Protein AF-A0A2P5FSP6-F1 (afdb_monomer)

Secondary structure (DSSP, 8-state):
---------TTTT----HHHHHHHHHHHHHHHHHHHHHHHHHHHHHHHHHHHHHHHHHHHS-TTSTTS--S-HHHHHTTT--HHHHHHHHHHHHHTTS-HHHHHHHHHHHHHHHHHHHHHHHHHHHHHHHHHHHHHHHHHHHHHHHHHHHHHHHHHTT----HHHHHHHHHHHHHHHHHHHHHHHHHHHHHHHHHHHHHHHHHHHHHHHHHHHHHHHHHHHHHHHHHHHHHHHHHHHHHHHHHHHHHHHHHT--

Radius of gyration: 37.67 Å; Cα contacts (8 Å, |Δi|>4): 128; chains: 1; bounding box: 88×42×111 Å

Organism: Trema orientale (NCBI:txid63057)

Structure (mmCIF, N/CA/C/O backbone):
data_AF-A0A2P5FSP6-F1
#
_entry.id   AF-A0A2P5FSP6-F1
#
loop_
_atom_site.group_PDB
_atom_site.id
_atom_site.type_symbol
_atom_site.label_atom_id
_atom_site.label_alt_id
_atom_site.label_comp_id
_atom_site.label_asym_id
_atom_site.label_entity_id
_atom_site.label_seq_id
_atom_site.pdbx_PDB_ins_code
_atom_site.Cartn_x
_atom_site.Cartn_y
_atom_site.Cartn_z
_atom_site.occupancy
_atom_site.B_iso_or_equiv
_atom_site.auth_seq_id
_atom_site.auth_comp_id
_atom_site.auth_asym_id
_atom_site.auth_atom_id
_atom_site.pdbx_PDB_model_num
ATOM 1 N N . MET A 1 1 ? 17.786 19.849 1.349 1.00 37.50 1 MET A N 1
ATOM 2 C CA . MET A 1 1 ? 16.808 18.760 1.556 1.00 37.50 1 MET A CA 1
ATOM 3 C C . MET A 1 1 ? 15.960 19.125 2.757 1.00 37.50 1 MET A C 1
ATOM 5 O O . MET A 1 1 ? 16.508 19.249 3.844 1.00 37.50 1 MET A O 1
ATOM 9 N N . TYR A 1 2 ? 14.668 19.386 2.561 1.00 39.25 2 TYR A N 1
ATOM 10 C CA . TYR A 1 2 ? 13.750 19.593 3.679 1.00 39.25 2 TYR A CA 1
ATOM 11 C C . TYR A 1 2 ? 13.313 18.223 4.192 1.00 39.25 2 TYR A C 1
ATOM 13 O O . TYR A 1 2 ? 12.562 17.510 3.536 1.00 39.25 2 TYR A O 1
ATOM 21 N N . GLU A 1 3 ? 13.850 17.847 5.345 1.00 38.97 3 GLU A N 1
ATOM 22 C CA . GLU A 1 3 ? 13.429 16.681 6.112 1.00 38.97 3 GLU A CA 1
ATOM 23 C C . GLU A 1 3 ? 11.996 16.944 6.606 1.00 38.97 3 GLU A C 1
ATOM 25 O O . GLU A 1 3 ? 11.758 17.848 7.412 1.00 38.97 3 GLU A O 1
ATOM 30 N N . VAL A 1 4 ? 11.013 16.207 6.087 1.00 34.78 4 VAL A N 1
ATOM 31 C CA . VAL A 1 4 ? 9.626 16.289 6.569 1.00 34.78 4 VAL A CA 1
ATOM 32 C C . VAL A 1 4 ? 9.583 15.576 7.922 1.00 34.78 4 VAL A C 1
ATOM 34 O O . VAL A 1 4 ? 9.415 14.364 7.999 1.00 34.78 4 VAL A O 1
ATOM 37 N N . LYS A 1 5 ? 9.800 16.333 9.004 1.00 49.34 5 LYS A N 1
ATOM 38 C CA . LYS A 1 5 ? 9.966 15.795 10.368 1.00 49.34 5 LYS A CA 1
ATOM 39 C C . LYS A 1 5 ? 8.678 15.355 11.063 1.00 49.34 5 LYS A C 1
ATOM 41 O O . LYS A 1 5 ? 8.753 14.807 12.155 1.00 49.34 5 LYS A O 1
ATOM 46 N N . SER A 1 6 ? 7.502 15.577 10.485 1.00 44.41 6 SER A N 1
ATOM 47 C CA . SER A 1 6 ? 6.266 14.928 10.946 1.00 44.41 6 SER A CA 1
ATOM 48 C C . SER A 1 6 ? 5.100 15.210 10.006 1.00 44.41 6 SER A C 1
ATOM 50 O O . SER A 1 6 ? 4.802 16.358 9.680 1.00 44.41 6 SER A O 1
ATOM 52 N N . PHE A 1 7 ? 4.378 14.154 9.633 1.00 36.38 7 PHE A N 1
ATOM 53 C CA . PHE A 1 7 ? 2.980 14.269 9.231 1.00 36.38 7 PHE A CA 1
ATOM 54 C C . PHE A 1 7 ? 2.140 14.398 10.507 1.00 36.38 7 PHE A C 1
ATOM 56 O O . PHE A 1 7 ? 1.654 13.410 11.056 1.00 36.38 7 PHE A O 1
ATOM 63 N N . ASN A 1 8 ? 1.974 15.624 11.006 1.00 37.25 8 ASN A N 1
ATOM 64 C CA . ASN A 1 8 ? 1.004 15.905 12.063 1.00 37.25 8 ASN A CA 1
ATOM 65 C C . ASN A 1 8 ? -0.410 15.888 11.468 1.00 37.25 8 ASN A C 1
ATOM 67 O O . ASN A 1 8 ? -1.008 16.924 11.186 1.00 37.25 8 ASN A O 1
ATOM 71 N N . CYS A 1 9 ? -0.945 14.686 11.257 1.00 38.53 9 CYS A N 1
ATOM 72 C CA . CYS A 1 9 ? -2.369 14.494 11.033 1.00 38.53 9 CYS A CA 1
ATOM 73 C C . CYS A 1 9 ? -3.074 14.453 12.403 1.00 38.53 9 CYS A C 1
ATOM 75 O O . CYS A 1 9 ? -2.684 13.639 13.246 1.00 38.53 9 CYS A O 1
ATOM 77 N N . PRO A 1 10 ? -4.152 15.228 12.640 1.00 45.09 10 PRO A N 1
ATOM 78 C CA . PRO A 1 10 ? -4.951 15.185 13.877 1.00 45.09 10 PRO A CA 1
ATOM 79 C C . PRO A 1 10 ? -5.706 13.847 14.086 1.00 45.09 10 PRO A C 1
ATOM 81 O O . PRO A 1 10 ? -6.659 13.759 14.862 1.00 45.09 10 PRO A O 1
ATOM 84 N N . ALA A 1 11 ? -5.320 12.798 13.354 1.00 47.16 11 ALA A N 1
ATOM 85 C CA . ALA A 1 11 ? -5.803 11.429 13.455 1.00 47.16 11 ALA A CA 1
ATOM 86 C C . ALA A 1 11 ? -4.826 10.475 14.167 1.00 47.16 11 ALA A C 1
ATOM 88 O O . ALA A 1 11 ? -5.137 9.291 14.275 1.00 47.16 11 ALA A O 1
ATOM 89 N N . TYR A 1 12 ? -3.679 10.957 14.660 1.00 40.75 12 TYR A N 1
ATOM 90 C CA . TYR A 1 12 ? -2.762 10.147 15.469 1.00 40.75 12 TYR A CA 1
ATOM 91 C C . TYR A 1 12 ? -3.519 9.542 16.668 1.00 40.75 12 TYR A C 1
ATOM 93 O O . TYR A 1 12 ? -4.080 10.276 17.480 1.00 40.75 12 TYR A O 1
ATOM 101 N N . GLY A 1 13 ? -3.591 8.208 16.740 1.00 51.28 13 GLY A N 1
ATOM 102 C CA . GLY A 1 13 ? -4.339 7.481 17.772 1.00 51.28 13 GLY A CA 1
ATOM 103 C C . GLY A 1 13 ? -5.835 7.265 17.499 1.00 51.28 13 GLY A C 1
ATOM 104 O O . GLY A 1 13 ? -6.574 6.970 18.438 1.00 51.28 13 GLY A O 1
ATOM 105 N N . LYS A 1 14 ? -6.319 7.425 16.258 1.00 65.06 14 LYS A N 1
ATOM 106 C CA . LYS A 1 14 ? -7.706 7.081 15.895 1.00 65.06 14 LYS A CA 1
ATOM 107 C C . LYS A 1 14 ? -7.816 5.634 15.418 1.00 65.06 14 LYS A C 1
ATOM 109 O O . LYS A 1 14 ? -7.061 5.205 14.554 1.00 65.06 14 LYS A O 1
ATOM 114 N N . PHE A 1 15 ? -8.831 4.947 15.936 1.00 71.06 15 PHE A N 1
ATOM 115 C CA . PHE A 1 15 ? -9.283 3.626 15.502 1.00 71.06 15 PHE A CA 1
ATOM 116 C C . PHE A 1 15 ? -9.311 3.466 13.970 1.00 71.06 15 PHE A C 1
ATOM 118 O O . PHE A 1 15 ? -9.776 4.361 13.251 1.00 71.06 15 PHE A O 1
ATOM 125 N N . SER A 1 16 ? -8.883 2.305 13.470 1.00 80.31 16 SER A N 1
ATOM 126 C CA . SER A 1 16 ? -9.057 1.906 12.073 1.00 80.31 16 SER A CA 1
ATOM 127 C C . SER A 1 16 ? -10.539 1.740 11.723 1.00 80.31 16 SER A C 1
ATOM 129 O O . SER A 1 16 ? -11.177 0.724 11.990 1.00 80.31 16 SER A O 1
ATOM 131 N N . ASN A 1 17 ? -11.109 2.770 11.105 1.00 82.75 17 ASN A N 1
ATOM 132 C CA . ASN A 1 17 ? -12.487 2.778 10.634 1.00 82.75 17 ASN A CA 1
ATOM 133 C C . ASN A 1 17 ? -12.583 2.332 9.162 1.00 82.75 17 ASN A C 1
ATOM 135 O O . ASN A 1 17 ? -11.580 2.068 8.496 1.00 82.75 17 ASN A O 1
ATOM 139 N N . ASP A 1 18 ? -13.805 2.270 8.635 1.00 85.56 18 ASP A N 1
ATOM 140 C CA . ASP A 1 18 ? -14.036 1.825 7.256 1.00 85.56 18 ASP A CA 1
ATOM 141 C C . ASP A 1 18 ? -13.368 2.731 6.216 1.00 85.56 18 ASP A C 1
ATOM 143 O O . ASP A 1 18 ? -12.920 2.237 5.184 1.00 85.56 18 ASP A O 1
ATOM 147 N N . SER A 1 19 ? -13.216 4.031 6.500 1.00 87.56 19 SER A N 1
ATOM 148 C CA . SER A 1 19 ? -12.486 4.936 5.606 1.00 87.56 19 SER A CA 1
ATOM 149 C C . SER A 1 19 ? -10.986 4.638 5.557 1.00 87.56 19 SER A C 1
ATOM 151 O O . SER A 1 19 ? -10.414 4.640 4.470 1.00 87.56 19 SER A O 1
ATOM 153 N N . HIS A 1 20 ? -10.350 4.319 6.692 1.00 88.06 20 HIS A N 1
ATOM 154 C CA . HIS A 1 20 ? -8.939 3.920 6.723 1.00 88.06 20 HIS A CA 1
ATOM 155 C C . HIS A 1 20 ? -8.729 2.619 5.945 1.00 88.06 20 HIS A C 1
ATOM 157 O O . HIS A 1 20 ? -7.831 2.537 5.108 1.00 88.06 20 HIS A O 1
ATOM 163 N N . ARG A 1 21 ? -9.608 1.633 6.153 1.00 90.50 21 ARG A N 1
ATOM 164 C CA . ARG A 1 21 ? -9.551 0.352 5.443 1.00 90.50 21 ARG A CA 1
ATOM 165 C C . ARG A 1 21 ? -9.785 0.508 3.940 1.00 90.50 21 ARG A C 1
ATOM 167 O O . ARG A 1 21 ? -9.081 -0.116 3.149 1.00 90.50 21 ARG A O 1
ATO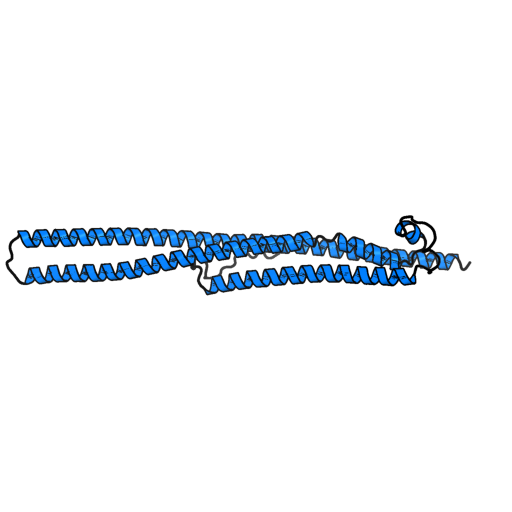M 174 N N . LEU A 1 22 ? -10.730 1.359 3.533 1.00 92.94 22 LEU A N 1
ATOM 175 C CA . LEU A 1 22 ? -10.957 1.683 2.124 1.00 92.94 22 LEU A CA 1
ATOM 176 C C . LEU A 1 22 ? -9.725 2.345 1.495 1.00 92.94 22 LEU A C 1
ATOM 178 O O . LEU A 1 22 ? -9.308 1.930 0.418 1.00 92.94 22 LEU A O 1
ATOM 182 N N . ALA A 1 23 ? -9.106 3.308 2.181 1.00 92.75 23 ALA A N 1
ATOM 183 C CA . ALA A 1 23 ? -7.886 3.953 1.703 1.00 92.75 23 ALA A CA 1
ATOM 184 C C . ALA A 1 23 ? -6.727 2.950 1.552 1.00 92.75 23 ALA A C 1
ATOM 186 O O . ALA A 1 23 ? -6.002 2.982 0.562 1.00 92.75 23 ALA A O 1
ATOM 187 N N . THR A 1 24 ? -6.570 2.013 2.494 1.00 94.44 24 THR A N 1
ATOM 188 C CA . THR A 1 24 ? -5.550 0.955 2.396 1.00 94.44 24 THR A CA 1
ATOM 189 C C . THR A 1 24 ? -5.841 -0.027 1.250 1.00 94.44 24 THR A C 1
ATOM 191 O O . THR A 1 24 ? -4.914 -0.452 0.563 1.00 94.44 24 THR A O 1
ATOM 194 N N . LEU A 1 25 ? -7.111 -0.348 0.978 1.00 95.62 25 LEU A N 1
ATOM 195 C CA . LEU A 1 25 ? -7.503 -1.161 -0.184 1.00 95.62 25 LEU A CA 1
ATOM 196 C C . LEU A 1 25 ? -7.211 -0.451 -1.510 1.00 95.62 25 LEU A C 1
ATOM 198 O O . LEU A 1 25 ? -6.695 -1.071 -2.437 1.00 95.62 25 LEU A O 1
ATOM 202 N N . GLN A 1 26 ? -7.522 0.844 -1.597 1.00 97.25 26 GLN A N 1
ATOM 203 C CA . GLN A 1 26 ? -7.199 1.663 -2.766 1.00 97.25 26 GLN A CA 1
ATOM 204 C C . GLN A 1 26 ? -5.688 1.723 -2.989 1.00 97.25 26 GLN A C 1
ATOM 206 O O . GLN A 1 26 ? -5.234 1.549 -4.114 1.00 97.25 26 GLN A O 1
ATOM 211 N N . LEU A 1 27 ? -4.902 1.873 -1.919 1.00 95.81 27 LEU A N 1
ATOM 212 C CA . LEU A 1 27 ? -3.446 1.830 -2.005 1.00 95.81 27 LEU A CA 1
ATOM 213 C C . LEU A 1 27 ? -2.933 0.482 -2.545 1.00 95.81 27 LEU A C 1
ATOM 215 O O . LEU A 1 27 ? -2.070 0.487 -3.415 1.00 95.81 27 LEU A O 1
ATOM 219 N N . ASP A 1 28 ? -3.460 -0.667 -2.096 1.00 96.62 28 ASP A N 1
ATOM 220 C CA . ASP A 1 28 ? -3.078 -1.981 -2.657 1.00 96.62 28 ASP A CA 1
ATOM 221 C C . ASP A 1 28 ? -3.363 -2.069 -4.166 1.00 96.62 28 ASP A C 1
ATOM 223 O O . ASP A 1 28 ? -2.539 -2.595 -4.922 1.00 96.62 28 ASP A O 1
ATOM 227 N N . ALA A 1 29 ? -4.513 -1.544 -4.600 1.00 97.69 29 ALA A N 1
ATOM 228 C CA . ALA A 1 29 ? -4.904 -1.524 -6.004 1.00 97.69 29 ALA A CA 1
ATOM 229 C C . ALA A 1 29 ? -3.980 -0.625 -6.838 1.00 97.69 29 ALA A C 1
ATOM 231 O O . ALA A 1 29 ? -3.474 -1.066 -7.871 1.00 97.69 29 ALA A O 1
ATOM 232 N N . GLU A 1 30 ? -3.692 0.590 -6.366 1.00 98.00 30 GLU A N 1
ATOM 233 C CA . GLU A 1 30 ? -2.800 1.521 -7.062 1.00 98.00 30 GLU A CA 1
ATOM 234 C C . GLU A 1 30 ? -1.349 1.033 -7.086 1.00 98.00 30 GLU A C 1
ATOM 236 O O . GLU A 1 30 ? -0.678 1.165 -8.106 1.00 98.00 30 GLU A O 1
ATOM 241 N N . LEU A 1 31 ? -0.861 0.378 -6.028 1.00 97.31 31 LEU A N 1
ATOM 242 C CA . LEU A 1 31 ? 0.464 -0.254 -6.042 1.00 97.31 31 LEU A CA 1
ATOM 243 C C . LEU A 1 31 ? 0.549 -1.382 -7.074 1.00 97.31 31 LEU A C 1
ATOM 245 O O . LEU A 1 31 ? 1.564 -1.528 -7.758 1.00 97.31 31 LEU A O 1
ATOM 249 N N . GLN A 1 32 ? -0.513 -2.177 -7.219 1.00 97.69 32 GLN A N 1
ATOM 250 C CA . GLN A 1 32 ? -0.566 -3.206 -8.253 1.00 97.69 32 GLN A CA 1
ATOM 251 C C . GLN A 1 32 ? -0.623 -2.605 -9.660 1.00 97.69 32 GLN A C 1
ATOM 253 O O . GLN A 1 32 ? 0.034 -3.121 -10.572 1.00 97.69 32 GLN A O 1
ATOM 258 N N . ASN A 1 33 ? -1.407 -1.544 -9.839 1.00 98.25 33 ASN A N 1
ATOM 259 C CA . ASN A 1 33 ? -1.487 -0.807 -11.091 1.00 98.25 33 ASN A CA 1
ATOM 260 C C . ASN A 1 33 ? -0.105 -0.255 -11.462 1.00 98.25 33 ASN A C 1
ATOM 262 O O . ASN A 1 33 ? 0.426 -0.582 -12.521 1.00 98.25 33 ASN A O 1
ATOM 266 N N . TRP A 1 34 ? 0.545 0.446 -10.532 1.00 97.88 34 TRP A N 1
ATOM 267 C CA . TRP A 1 34 ? 1.881 1.002 -10.712 1.00 97.88 34 TRP A CA 1
ATOM 268 C C . TRP A 1 34 ? 2.923 -0.058 -11.077 1.00 97.88 34 TRP A C 1
ATOM 270 O O . TRP A 1 34 ? 3.643 0.108 -12.063 1.00 97.88 34 TRP A O 1
ATOM 280 N N . HIS A 1 35 ? 2.950 -1.182 -10.355 1.00 97.81 35 HIS A N 1
ATOM 281 C CA . HIS A 1 35 ? 3.815 -2.319 -10.675 1.00 97.81 35 HIS A CA 1
ATOM 282 C C . HIS A 1 35 ? 3.593 -2.826 -12.108 1.00 97.81 35 HIS A C 1
ATOM 284 O O . HIS A 1 35 ? 4.548 -3.086 -12.842 1.00 97.81 35 HIS A O 1
ATOM 290 N N . THR A 1 36 ? 2.331 -2.973 -12.517 1.00 97.75 36 THR A N 1
ATOM 291 C CA . THR A 1 36 ? 1.972 -3.477 -13.850 1.00 97.75 36 THR A CA 1
ATOM 292 C C . THR A 1 36 ? 2.362 -2.482 -14.940 1.00 97.75 36 THR A C 1
ATOM 294 O O . THR A 1 36 ? 2.965 -2.878 -15.939 1.00 97.75 36 THR A O 1
ATOM 297 N N . CYS A 1 37 ? 2.092 -1.191 -14.736 1.00 98.19 37 CYS A N 1
ATOM 298 C CA . CYS A 1 37 ? 2.498 -0.124 -15.645 1.00 98.19 37 CYS A CA 1
ATOM 299 C C . CYS A 1 37 ? 4.020 -0.065 -15.803 1.00 98.19 37 CYS A C 1
ATOM 301 O O . CYS A 1 37 ? 4.503 -0.009 -16.929 1.00 98.19 37 CYS A O 1
ATOM 303 N N . PHE A 1 38 ? 4.778 -0.137 -14.705 1.00 98.00 38 PHE A N 1
ATOM 304 C CA . PHE A 1 38 ? 6.241 -0.119 -14.751 1.00 98.00 38 PHE A CA 1
ATOM 305 C C . PHE A 1 38 ? 6.805 -1.331 -15.508 1.00 98.00 38 PHE A C 1
ATOM 307 O O . PHE A 1 38 ? 7.612 -1.171 -16.422 1.00 98.00 38 PHE A O 1
ATOM 314 N N . ALA A 1 39 ? 6.333 -2.542 -15.194 1.00 96.94 39 ALA A N 1
ATOM 315 C CA . ALA A 1 39 ? 6.760 -3.754 -15.894 1.00 96.94 39 ALA A CA 1
ATOM 316 C C . ALA A 1 39 ? 6.420 -3.703 -17.397 1.00 96.94 39 ALA A C 1
ATOM 318 O O . ALA A 1 39 ? 7.228 -4.091 -18.244 1.00 96.94 39 ALA A O 1
ATOM 319 N N . THR A 1 40 ? 5.243 -3.172 -17.740 1.00 97.81 40 THR A N 1
ATOM 320 C CA . THR A 1 40 ? 4.817 -2.983 -19.135 1.00 97.81 40 THR A CA 1
ATOM 321 C C . THR A 1 40 ? 5.686 -1.947 -19.843 1.00 97.81 40 THR A C 1
ATOM 323 O O . THR A 1 40 ? 6.110 -2.171 -20.971 1.00 97.81 40 THR A O 1
ATOM 326 N N . TYR A 1 41 ? 6.013 -0.837 -19.182 1.00 96.88 41 TYR A N 1
ATOM 327 C CA . TYR A 1 41 ? 6.881 0.212 -19.718 1.00 96.88 41 TYR A CA 1
ATOM 328 C C . TYR A 1 41 ? 8.280 -0.312 -20.068 1.00 96.88 41 TYR A C 1
ATOM 330 O O . TYR A 1 41 ? 8.787 -0.038 -21.158 1.00 96.88 41 TYR A O 1
ATOM 338 N N . VAL A 1 42 ? 8.898 -1.092 -19.176 1.00 96.06 42 VAL A N 1
ATOM 339 C CA . VAL A 1 42 ? 10.235 -1.654 -19.420 1.00 96.06 42 VA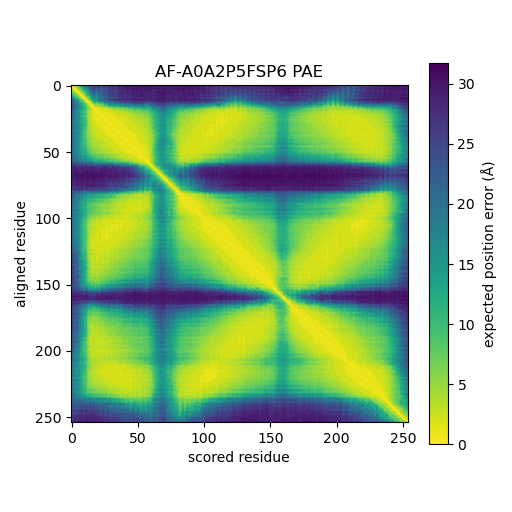L A CA 1
ATOM 340 C C . VAL A 1 42 ? 10.197 -2.720 -20.514 1.00 96.06 42 VAL A C 1
ATOM 342 O O . VAL A 1 42 ? 11.013 -2.687 -21.434 1.00 96.06 42 VAL A O 1
ATOM 345 N N . SER A 1 43 ? 9.240 -3.649 -20.453 1.00 96.12 43 SER A N 1
ATOM 346 C CA . SER A 1 43 ? 9.110 -4.699 -21.473 1.00 96.12 43 SER A CA 1
ATOM 347 C C . SER A 1 43 ? 8.792 -4.132 -22.858 1.00 96.12 43 SER A C 1
ATOM 349 O O . SER A 1 43 ? 9.354 -4.602 -23.841 1.00 96.12 43 SER A O 1
ATOM 351 N N . SER A 1 44 ? 7.978 -3.076 -22.941 1.00 97.19 44 SER A N 1
ATOM 352 C CA . SER A 1 44 ? 7.668 -2.404 -24.209 1.00 97.19 44 SER A CA 1
ATOM 353 C C . SER A 1 44 ? 8.900 -1.740 -24.825 1.00 97.19 44 SER A C 1
ATOM 355 O O . SER A 1 44 ? 9.091 -1.825 -26.034 1.00 97.19 44 SER A O 1
ATOM 357 N N . GLN A 1 45 ? 9.767 -1.122 -24.014 1.00 94.38 45 GLN A N 1
ATOM 358 C CA . GLN A 1 45 ? 11.039 -0.579 -24.504 1.00 94.38 45 GLN A CA 1
ATOM 359 C C . GLN A 1 45 ? 11.957 -1.676 -25.040 1.00 94.38 45 GLN A C 1
ATOM 361 O O . GLN A 1 45 ? 12.475 -1.542 -26.146 1.00 94.38 45 GLN A O 1
ATOM 366 N N . LYS A 1 46 ? 12.128 -2.769 -24.285 1.00 94.75 46 LYS A N 1
ATOM 367 C CA . LYS A 1 46 ? 12.948 -3.915 -24.709 1.00 94.75 46 LYS A CA 1
ATOM 368 C C . LYS A 1 46 ? 12.428 -4.490 -26.032 1.00 94.75 46 LYS A C 1
ATOM 370 O O . LYS A 1 46 ? 13.179 -4.551 -27.000 1.00 94.75 46 LYS A O 1
ATOM 375 N N . ALA A 1 47 ? 11.126 -4.768 -26.116 1.00 95.75 47 ALA A N 1
ATOM 376 C CA . ALA A 1 47 ? 10.486 -5.300 -27.318 1.00 95.75 47 ALA A CA 1
ATOM 377 C C . ALA A 1 47 ? 10.599 -4.357 -28.529 1.00 95.75 47 ALA A C 1
ATOM 379 O O . ALA A 1 47 ? 10.800 -4.811 -29.655 1.00 95.75 47 ALA A O 1
ATOM 380 N N . TYR A 1 48 ? 10.493 -3.042 -28.316 1.00 95.44 48 TYR A N 1
ATOM 381 C CA . TYR A 1 48 ? 10.668 -2.058 -29.383 1.00 95.44 48 TYR A CA 1
ATOM 382 C C . TYR A 1 48 ? 12.085 -2.100 -29.969 1.00 95.44 48 TYR A C 1
ATOM 384 O O . TYR A 1 48 ? 12.246 -2.167 -31.188 1.00 95.44 48 TYR A O 1
ATOM 392 N N . VAL A 1 49 ? 13.113 -2.099 -29.116 1.00 92.69 49 VAL A N 1
ATOM 393 C CA . VAL A 1 49 ? 14.512 -2.129 -29.571 1.00 92.69 49 VAL A CA 1
ATOM 394 C C . VAL A 1 49 ? 14.864 -3.475 -30.205 1.00 92.69 49 VAL A C 1
ATOM 396 O O . VAL A 1 49 ? 15.561 -3.502 -31.217 1.00 92.69 49 VAL A O 1
ATOM 399 N N . GLU A 1 50 ? 14.331 -4.580 -29.681 1.00 92.12 50 GLU A N 1
ATOM 400 C CA . GLU A 1 50 ? 14.434 -5.908 -30.301 1.00 92.12 50 GLU A CA 1
ATOM 401 C C . GLU A 1 50 ? 13.846 -5.923 -31.714 1.00 92.12 50 GLU A C 1
ATOM 403 O O . GLU A 1 50 ? 14.506 -6.366 -32.656 1.00 92.12 50 GLU A O 1
ATOM 408 N N . ALA A 1 51 ? 12.631 -5.394 -31.884 1.00 92.81 51 ALA A N 1
ATOM 409 C CA . ALA A 1 51 ? 11.978 -5.315 -33.185 1.00 92.81 51 ALA A CA 1
ATOM 410 C C . ALA A 1 51 ? 12.769 -4.436 -34.166 1.00 92.81 51 ALA A C 1
ATOM 412 O O . ALA A 1 51 ? 12.942 -4.814 -35.326 1.00 92.81 51 ALA A O 1
ATOM 413 N N . LEU A 1 52 ? 13.290 -3.297 -33.700 1.00 90.75 52 LEU A N 1
ATOM 414 C CA . LEU A 1 52 ? 14.109 -2.395 -34.506 1.00 90.75 52 LEU A CA 1
ATOM 415 C C . LEU A 1 52 ? 15.428 -3.052 -34.939 1.00 90.75 52 LEU A C 1
ATOM 417 O O . LEU A 1 52 ? 15.778 -3.007 -36.117 1.00 90.75 52 LEU A O 1
ATOM 421 N N . SER A 1 53 ? 16.138 -3.696 -34.009 1.00 86.94 53 SER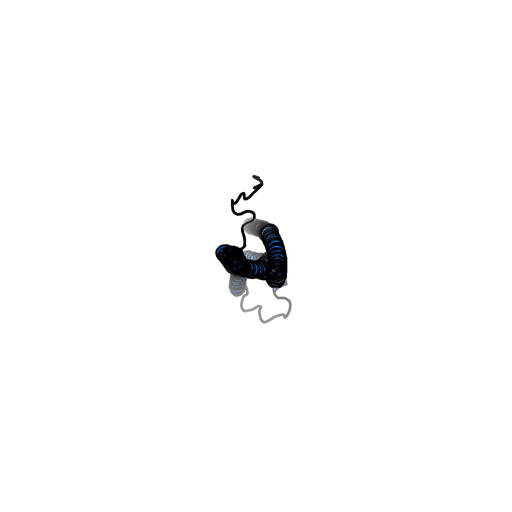 A N 1
ATOM 422 C CA . SER A 1 53 ? 17.388 -4.409 -34.294 1.00 86.94 53 SER A CA 1
ATOM 423 C C . SER A 1 53 ? 17.162 -5.563 -35.277 1.00 86.94 53 SER A C 1
ATOM 425 O O . SER A 1 53 ? 17.889 -5.684 -36.264 1.00 86.94 53 SER A O 1
ATOM 427 N N . GLY A 1 54 ? 16.108 -6.360 -35.069 1.00 86.94 54 GLY A N 1
ATOM 428 C CA . GLY A 1 54 ? 15.736 -7.453 -35.967 1.00 86.94 54 GLY A CA 1
ATOM 429 C C . GLY A 1 54 ? 15.299 -6.977 -37.354 1.00 86.94 54 GLY A C 1
ATOM 430 O O . GLY A 1 54 ? 15.591 -7.643 -38.347 1.00 86.94 54 GLY A O 1
ATOM 431 N N . TRP A 1 55 ? 14.632 -5.822 -37.448 1.00 88.75 55 TRP A N 1
ATOM 432 C CA . TRP A 1 55 ? 14.299 -5.196 -38.727 1.00 88.75 55 TRP A CA 1
ATOM 433 C C . TRP A 1 55 ? 15.564 -4.757 -39.467 1.00 88.75 55 TRP A C 1
ATOM 435 O O . TRP A 1 55 ? 15.750 -5.172 -40.606 1.00 88.75 55 TRP A O 1
ATOM 445 N N . LEU A 1 56 ? 16.466 -4.016 -38.813 1.00 84.44 56 LEU A N 1
ATOM 446 C CA . LEU A 1 56 ? 17.722 -3.546 -39.412 1.00 84.44 56 LEU A CA 1
ATOM 447 C C . LEU A 1 56 ? 18.612 -4.693 -39.896 1.00 84.44 56 LEU A C 1
ATOM 449 O O . LEU A 1 56 ? 19.166 -4.612 -40.990 1.00 84.44 56 LEU A O 1
ATOM 453 N N . PHE A 1 57 ? 18.715 -5.776 -39.122 1.00 80.69 57 PHE A N 1
ATOM 454 C CA . PHE A 1 57 ? 19.525 -6.937 -39.491 1.00 80.69 57 PHE A CA 1
ATOM 455 C C . PHE A 1 57 ? 19.138 -7.499 -40.869 1.00 80.69 57 PHE A C 1
ATOM 457 O O . PHE A 1 57 ? 20.011 -7.801 -41.677 1.00 80.69 57 PHE A O 1
ATOM 464 N N . LYS A 1 58 ? 17.837 -7.531 -41.194 1.00 80.19 58 LYS A N 1
ATOM 465 C CA . LYS A 1 58 ? 17.339 -8.013 -42.495 1.00 80.19 58 LYS A CA 1
ATOM 466 C C . LYS A 1 58 ? 17.776 -7.164 -43.694 1.00 80.19 58 LYS A C 1
ATOM 468 O O . LYS A 1 58 ? 17.783 -7.684 -44.801 1.00 80.19 58 LYS A O 1
ATOM 473 N N . PHE A 1 59 ? 18.104 -5.885 -43.499 1.00 72.62 59 PHE A N 1
ATOM 474 C CA . PHE A 1 59 ? 18.577 -5.006 -44.582 1.00 72.62 59 PHE A CA 1
ATOM 475 C C . PHE A 1 59 ? 20.094 -5.032 -44.748 1.00 72.62 59 PHE A C 1
ATOM 477 O O . PHE A 1 59 ? 20.594 -4.679 -45.811 1.00 72.62 59 PHE A O 1
ATOM 484 N N . VAL A 1 60 ? 20.822 -5.410 -43.697 1.00 68.62 60 VAL A N 1
ATOM 485 C CA . VAL A 1 60 ? 22.287 -5.386 -43.684 1.00 68.62 60 VAL A CA 1
ATOM 486 C C . VAL A 1 60 ? 22.882 -6.694 -44.193 1.00 68.62 60 VAL A C 1
ATOM 488 O O . VAL A 1 60 ? 23.956 -6.668 -44.783 1.00 68.62 60 VAL A O 1
ATOM 491 N N . THR A 1 61 ? 22.216 -7.832 -43.997 1.00 59.97 61 THR A N 1
ATOM 492 C CA . THR A 1 61 ? 22.698 -9.121 -44.512 1.00 59.97 61 THR A CA 1
ATOM 493 C C . THR A 1 61 ? 22.244 -9.304 -45.965 1.00 59.97 61 THR A C 1
ATOM 495 O O . THR A 1 61 ? 21.043 -9.453 -46.195 1.00 59.97 61 THR A O 1
ATOM 498 N N . PRO A 1 62 ? 23.147 -9.332 -46.967 1.00 53.94 62 PRO A N 1
ATOM 499 C CA . PRO A 1 62 ? 22.780 -9.804 -48.293 1.00 53.94 62 PRO A CA 1
ATOM 500 C C . PRO A 1 62 ? 22.369 -11.275 -48.179 1.00 53.94 62 PRO A C 1
ATOM 502 O O . PRO A 1 62 ? 23.008 -12.054 -47.469 1.00 53.94 62 PRO A O 1
ATOM 505 N N . GLU A 1 63 ? 21.330 -11.663 -48.911 1.00 50.81 63 GLU A N 1
ATOM 506 C CA . GLU A 1 63 ? 20.734 -13.011 -48.964 1.00 50.81 63 GLU A CA 1
ATOM 507 C C . GLU A 1 63 ? 21.758 -14.145 -49.244 1.00 50.81 63 GLU A C 1
ATOM 509 O O . GLU A 1 63 ? 21.478 -15.326 -49.048 1.00 50.81 63 GLU A O 1
ATOM 514 N N . THR A 1 64 ? 22.977 -13.781 -49.654 1.00 45.53 64 THR A N 1
ATOM 515 C CA . THR A 1 64 ? 24.081 -14.649 -50.070 1.00 45.53 64 THR A CA 1
ATOM 516 C C . THR A 1 64 ? 24.925 -15.249 -48.930 1.00 45.53 64 THR A C 1
ATOM 518 O O . THR A 1 64 ? 25.549 -16.284 -49.152 1.00 45.53 64 THR A O 1
ATOM 521 N N . GLU A 1 65 ? 24.963 -14.671 -47.719 1.00 47.50 65 GLU A N 1
ATOM 522 C CA . GLU A 1 65 ? 25.801 -15.199 -46.611 1.00 47.50 65 GLU A CA 1
ATOM 523 C C . GLU A 1 65 ? 25.087 -16.211 -45.697 1.00 47.50 65 GLU A C 1
ATOM 525 O O . GLU A 1 65 ? 25.726 -16.894 -44.899 1.00 47.50 65 GLU A O 1
ATOM 530 N N . LEU A 1 66 ? 23.771 -16.389 -45.840 1.00 47.22 66 LEU A N 1
ATOM 531 C CA . LEU A 1 66 ? 22.990 -17.301 -44.990 1.00 47.22 66 LEU A CA 1
ATOM 532 C C . LEU A 1 66 ? 23.239 -18.795 -45.274 1.00 47.22 66 LEU A C 1
ATOM 534 O O . LEU A 1 66 ? 22.829 -19.641 -44.481 1.00 47.22 66 LEU A O 1
ATOM 538 N N . TYR A 1 67 ? 23.918 -19.134 -46.375 1.00 44.56 67 TYR A N 1
ATOM 539 C CA . TYR A 1 67 ? 24.135 -20.523 -46.804 1.00 44.56 67 TYR A CA 1
ATOM 540 C C . TYR A 1 67 ? 25.536 -21.074 -46.540 1.00 44.56 67 TYR A C 1
ATOM 542 O O . TYR A 1 67 ? 25.768 -22.258 -46.785 1.00 44.56 67 TYR A O 1
ATOM 550 N N . SER A 1 68 ? 26.467 -20.271 -46.026 1.00 41.97 68 SER A N 1
ATOM 551 C CA . SER A 1 68 ? 27.828 -20.741 -45.788 1.00 41.97 68 SER A CA 1
ATOM 552 C C . SER A 1 68 ? 28.273 -20.401 -44.374 1.00 41.97 68 SER A C 1
ATOM 554 O O . SER A 1 68 ? 28.525 -19.249 -44.043 1.00 41.97 68 SER A O 1
ATOM 556 N N . ASN A 1 69 ? 28.447 -21.458 -43.581 1.00 41.88 69 ASN A N 1
ATOM 557 C CA . ASN A 1 69 ? 29.189 -21.517 -42.323 1.00 41.88 69 ASN A CA 1
ATOM 558 C C . ASN A 1 69 ? 28.374 -21.331 -41.023 1.00 41.88 69 ASN A C 1
ATOM 560 O O . ASN A 1 69 ? 28.072 -20.229 -40.574 1.00 41.88 69 ASN A O 1
ATOM 564 N N . GLY A 1 70 ? 28.082 -22.461 -40.368 1.00 43.53 70 GLY A N 1
ATOM 565 C CA . GLY A 1 70 ? 27.418 -22.566 -39.063 1.00 43.53 70 GLY A CA 1
ATOM 566 C C . GLY A 1 70 ? 28.299 -22.175 -37.868 1.00 43.53 70 GLY A C 1
ATOM 567 O O . GLY A 1 70 ? 28.487 -22.975 -36.955 1.00 43.53 70 GLY A O 1
ATOM 568 N N . GLY A 1 71 ? 28.844 -20.956 -37.878 1.00 48.59 71 GLY A N 1
ATOM 569 C CA . GLY A 1 71 ? 29.455 -20.302 -36.713 1.00 48.59 71 GLY A CA 1
ATOM 570 C C . GLY A 1 71 ? 28.526 -19.240 -36.098 1.00 48.59 71 GLY A C 1
ATOM 571 O O . GLY A 1 71 ? 27.503 -18.909 -36.699 1.00 48.59 71 GLY A O 1
ATOM 572 N N . PRO A 1 72 ? 28.839 -18.669 -34.916 1.00 43.97 72 PRO A N 1
ATOM 573 C CA . PRO A 1 72 ? 28.030 -17.603 -34.327 1.00 43.97 72 PRO A CA 1
ATOM 574 C C . PRO A 1 72 ? 28.087 -16.348 -35.216 1.00 43.97 72 PRO A C 1
ATOM 576 O O . PRO A 1 72 ? 29.055 -15.591 -35.180 1.00 43.97 72 PRO A O 1
ATOM 579 N N . LEU A 1 73 ? 27.031 -16.126 -36.005 1.00 51.25 73 LEU A N 1
ATOM 580 C CA . LEU A 1 73 ? 26.887 -15.045 -36.998 1.00 51.25 73 LEU A CA 1
ATOM 581 C C . LEU A 1 73 ? 27.176 -13.631 -36.444 1.00 51.25 73 LEU A C 1
ATOM 583 O O . LEU A 1 73 ? 27.527 -12.719 -37.186 1.00 51.25 73 LEU A O 1
ATOM 587 N N . LEU A 1 74 ? 27.050 -13.436 -35.129 1.00 48.22 74 LEU A N 1
ATOM 588 C CA . LEU A 1 74 ? 27.184 -12.136 -34.465 1.00 48.22 74 LEU A CA 1
ATOM 589 C C . LEU A 1 74 ? 28.634 -11.636 -34.352 1.00 48.22 74 LEU A C 1
ATOM 591 O O . LEU A 1 74 ? 28.856 -10.428 -34.274 1.00 48.22 74 LEU A O 1
ATOM 595 N N . SER A 1 75 ? 29.625 -12.532 -34.328 1.00 45.97 75 SER A N 1
ATOM 596 C CA . SER A 1 75 ? 31.030 -12.153 -34.113 1.00 45.97 75 SER A CA 1
ATOM 597 C C . SER A 1 75 ? 31.706 -11.644 -35.388 1.00 45.97 75 SER A C 1
ATOM 599 O O . SER A 1 75 ? 32.503 -10.713 -35.323 1.00 45.97 75 SER A O 1
ATOM 601 N N . THR A 1 76 ? 31.366 -12.213 -36.546 1.00 45.16 76 THR A N 1
ATOM 602 C CA . THR A 1 76 ? 31.887 -11.796 -37.858 1.00 45.16 76 THR A CA 1
ATOM 603 C C . THR A 1 76 ? 31.169 -10.562 -38.401 1.00 45.16 76 THR A C 1
ATOM 605 O O . THR A 1 76 ? 31.793 -9.733 -39.059 1.00 45.16 76 THR A O 1
ATOM 608 N N . CYS A 1 77 ? 29.888 -10.376 -38.059 1.00 48.16 77 CYS A N 1
ATOM 609 C CA . CYS A 1 77 ? 29.096 -9.233 -38.514 1.00 48.16 77 CYS A CA 1
ATOM 610 C C . CYS A 1 77 ? 29.587 -7.894 -37.926 1.00 48.16 77 CYS A C 1
ATOM 612 O O . CYS A 1 77 ? 29.510 -6.877 -38.603 1.00 48.16 77 CYS A O 1
ATOM 614 N N . ARG A 1 78 ? 30.184 -7.868 -36.720 1.00 51.91 78 ARG A N 1
ATOM 615 C CA . ARG A 1 78 ? 30.698 -6.619 -36.109 1.00 51.91 78 ARG A CA 1
ATOM 616 C C . ARG A 1 78 ? 31.812 -5.928 -36.906 1.00 51.91 78 ARG A C 1
ATOM 618 O O . ARG A 1 78 ? 31.992 -4.732 -36.723 1.00 51.91 78 ARG A O 1
ATOM 625 N N . ILE A 1 79 ? 32.557 -6.646 -37.749 1.00 49.44 79 ILE A N 1
ATOM 626 C CA . ILE A 1 79 ? 33.726 -6.086 -38.450 1.00 49.44 79 ILE A CA 1
ATOM 627 C C . ILE A 1 79 ? 33.301 -5.202 -39.640 1.00 49.44 79 ILE A C 1
ATOM 629 O O . ILE A 1 79 ? 34.009 -4.254 -39.954 1.00 49.44 79 ILE A O 1
ATOM 633 N N . ASN A 1 80 ? 32.122 -5.450 -40.231 1.00 56.38 80 ASN A N 1
ATOM 634 C CA . ASN A 1 80 ? 31.592 -4.706 -41.388 1.00 56.38 80 ASN A CA 1
ATOM 635 C C . ASN A 1 80 ? 30.130 -4.233 -41.207 1.00 56.38 80 ASN A C 1
ATOM 637 O O . ASN A 1 80 ? 29.489 -3.817 -42.173 1.00 56.38 80 ASN A O 1
ATOM 641 N N . ALA A 1 81 ? 29.560 -4.333 -40.002 1.00 65.00 81 ALA A N 1
ATOM 642 C CA . ALA A 1 81 ? 28.189 -3.901 -39.740 1.00 65.00 81 ALA A CA 1
ATOM 643 C C . ALA A 1 81 ? 28.082 -2.367 -39.748 1.00 65.00 81 ALA A C 1
ATOM 645 O O . ALA A 1 81 ? 28.928 -1.700 -39.151 1.00 65.00 81 ALA A O 1
ATOM 646 N N . PRO A 1 82 ? 27.009 -1.795 -40.324 1.00 75.94 82 PRO A N 1
ATOM 647 C CA . PRO A 1 82 ? 26.731 -0.372 -40.210 1.00 75.94 82 PRO A CA 1
ATOM 648 C C . PRO A 1 82 ? 26.675 0.052 -38.735 1.00 75.94 82 PRO A C 1
ATOM 650 O O . PRO A 1 82 ? 26.062 -0.670 -37.934 1.00 75.94 82 PRO A O 1
ATOM 653 N N . PRO A 1 83 ? 27.219 1.227 -38.364 1.00 77.94 83 PRO A N 1
ATOM 654 C CA . PRO A 1 83 ? 27.233 1.700 -36.976 1.00 77.94 83 PRO A CA 1
ATOM 655 C C . PRO A 1 83 ? 25.856 1.678 -36.305 1.00 77.94 83 PRO A C 1
ATOM 657 O O . PRO A 1 83 ? 25.736 1.357 -35.124 1.00 77.94 83 PRO A O 1
ATOM 660 N N . LEU A 1 84 ? 24.796 1.926 -37.081 1.00 81.38 84 LEU A N 1
ATOM 661 C CA . LEU A 1 84 ? 23.409 1.862 -36.625 1.00 81.38 84 LEU A CA 1
ATOM 662 C C . LEU A 1 84 ? 23.007 0.468 -36.103 1.00 81.38 84 LEU A C 1
ATOM 664 O O . LEU A 1 84 ? 22.302 0.369 -35.100 1.00 81.38 84 LEU A O 1
ATOM 668 N N . LEU A 1 85 ? 23.461 -0.611 -36.751 1.00 81.06 85 LEU A N 1
ATOM 669 C CA . LEU A 1 85 ? 23.160 -1.983 -36.327 1.00 81.06 85 LEU A CA 1
ATOM 670 C C . LEU A 1 85 ? 23.877 -2.321 -35.013 1.00 81.06 85 LEU A C 1
ATOM 672 O O . LEU A 1 85 ? 23.271 -2.912 -34.116 1.00 81.06 85 LEU A O 1
ATOM 676 N N . VAL A 1 86 ? 25.142 -1.906 -34.883 1.00 81.75 86 VAL A N 1
ATOM 677 C CA . VAL A 1 86 ? 25.940 -2.082 -33.659 1.00 81.75 86 VAL A CA 1
ATOM 678 C C . VAL A 1 86 ? 25.325 -1.293 -32.500 1.00 81.75 86 VAL A C 1
ATOM 680 O O . VAL A 1 86 ? 25.130 -1.846 -31.420 1.00 81.75 86 VAL A O 1
ATOM 683 N N . MET A 1 87 ? 24.909 -0.048 -32.748 1.00 84.19 87 MET A N 1
ATOM 684 C CA . MET A 1 87 ? 24.223 0.800 -31.771 1.00 84.19 87 MET A CA 1
ATOM 685 C C . MET A 1 87 ? 22.913 0.175 -31.275 1.00 84.19 87 MET A C 1
ATOM 687 O O . MET A 1 87 ? 22.678 0.128 -30.070 1.00 84.19 87 MET A O 1
ATOM 691 N N . CYS A 1 88 ? 22.053 -0.332 -32.168 1.00 86.31 88 CYS A N 1
ATOM 692 C CA . CYS A 1 88 ? 20.801 -0.980 -31.762 1.00 86.31 88 CYS A CA 1
ATOM 693 C C . CYS A 1 88 ? 21.039 -2.258 -30.948 1.00 86.31 88 CYS A C 1
ATOM 695 O O . CYS A 1 88 ? 20.321 -2.510 -29.979 1.00 86.31 88 CYS A O 1
ATOM 697 N N . HIS A 1 89 ? 22.050 -3.049 -31.315 1.00 85.00 89 HIS A N 1
ATOM 698 C CA . HIS A 1 89 ? 22.444 -4.226 -30.546 1.00 85.00 89 HIS A CA 1
ATOM 699 C C . HIS A 1 89 ? 22.925 -3.840 -29.141 1.00 85.00 89 HIS A C 1
ATOM 701 O O . HIS A 1 89 ? 22.466 -4.402 -28.146 1.00 85.00 89 HIS A O 1
ATOM 707 N N . ASP A 1 90 ? 23.831 -2.868 -29.039 1.00 87.12 90 ASP A N 1
ATOM 708 C CA . ASP A 1 90 ? 24.387 -2.454 -27.753 1.00 87.12 90 ASP A CA 1
ATOM 709 C C . ASP A 1 90 ? 23.328 -1.750 -26.886 1.00 87.12 90 ASP A C 1
ATOM 711 O O . ASP A 1 90 ? 23.283 -1.972 -25.675 1.00 87.12 90 ASP A O 1
ATOM 715 N N . TRP A 1 91 ? 22.381 -1.023 -27.494 1.00 91.69 91 TRP A N 1
ATOM 716 C CA . TRP A 1 91 ? 21.212 -0.483 -26.794 1.00 91.69 91 TRP A CA 1
ATOM 717 C C . TRP A 1 91 ? 20.371 -1.594 -26.164 1.00 91.69 91 TRP A C 1
ATOM 719 O O . TRP A 1 91 ? 20.037 -1.515 -24.979 1.00 91.69 91 TRP A O 1
ATOM 729 N N . LEU A 1 92 ? 20.087 -2.664 -26.910 1.00 90.81 92 LEU A N 1
ATOM 730 C CA . LEU A 1 92 ? 19.351 -3.812 -26.388 1.00 90.81 92 LEU A CA 1
ATOM 731 C C . LEU A 1 92 ? 20.103 -4.512 -25.246 1.00 90.81 92 LEU A C 1
ATOM 733 O O . LEU A 1 92 ? 19.511 -4.830 -24.211 1.00 90.81 92 LEU A O 1
ATOM 737 N N . VAL A 1 93 ? 21.412 -4.733 -25.403 1.00 90.25 93 VAL A N 1
ATOM 738 C CA . VAL A 1 93 ? 22.255 -5.330 -24.355 1.00 90.25 93 VAL A CA 1
ATOM 739 C C . VAL A 1 93 ? 22.205 -4.499 -23.077 1.00 90.25 93 VAL A C 1
ATOM 741 O O . VAL A 1 93 ? 22.090 -5.061 -21.987 1.00 90.25 93 VAL A O 1
ATOM 744 N N . CYS A 1 94 ? 22.277 -3.175 -23.190 1.00 90.75 94 CYS A N 1
ATOM 745 C CA . CYS A 1 94 ? 22.224 -2.298 -22.031 1.00 90.75 94 CYS A CA 1
ATOM 746 C C . CYS A 1 94 ? 20.825 -2.241 -21.398 1.00 90.75 94 CYS A C 1
ATOM 748 O O . CYS A 1 94 ? 20.723 -2.335 -20.175 1.00 90.75 94 CYS A O 1
ATOM 750 N N . LEU A 1 95 ? 19.748 -2.192 -22.193 1.00 92.69 95 LEU A N 1
ATOM 751 C CA . LEU A 1 95 ? 18.371 -2.257 -21.683 1.00 92.69 95 LEU A CA 1
ATOM 752 C C . LEU A 1 95 ? 18.116 -3.535 -20.877 1.00 92.69 95 LEU A C 1
ATOM 754 O O . LEU A 1 95 ? 17.439 -3.500 -19.851 1.00 92.69 95 LEU A O 1
ATOM 758 N N . ASN A 1 96 ? 18.684 -4.662 -21.310 1.00 92.25 96 ASN A N 1
ATOM 759 C CA . ASN A 1 96 ? 18.576 -5.942 -20.608 1.00 92.25 96 ASN A CA 1
ATOM 760 C C . ASN A 1 96 ? 19.356 -5.996 -19.285 1.00 92.25 96 ASN A C 1
ATOM 762 O O . ASN A 1 96 ? 19.078 -6.863 -18.460 1.00 92.25 96 ASN A O 1
ATOM 766 N N . LYS A 1 97 ? 20.295 -5.071 -19.062 1.00 92.62 97 LYS A N 1
ATOM 767 C CA . LYS A 1 97 ? 21.064 -4.940 -17.815 1.00 92.62 97 LYS A CA 1
ATOM 768 C C . LYS A 1 97 ? 20.447 -3.957 -16.818 1.00 92.62 97 LYS A C 1
ATOM 770 O O . LYS A 1 97 ? 20.987 -3.805 -15.724 1.00 92.62 97 LYS A O 1
ATOM 775 N N . LEU A 1 98 ? 19.358 -3.273 -17.175 1.00 94.06 98 LEU A N 1
ATOM 776 C CA . LEU A 1 98 ? 18.692 -2.354 -16.256 1.00 94.06 98 LEU A CA 1
ATOM 777 C C . LEU A 1 98 ? 18.171 -3.098 -15.014 1.00 94.06 98 LEU A C 1
ATOM 779 O O . LEU A 1 98 ? 17.687 -4.225 -15.128 1.00 94.06 98 LEU A O 1
ATOM 783 N N . PRO A 1 99 ? 18.205 -2.477 -13.822 1.00 94.62 99 PRO A N 1
ATOM 784 C CA . PRO A 1 99 ? 17.767 -3.114 -12.581 1.00 94.62 99 PRO A CA 1
ATOM 785 C C . PRO A 1 99 ? 16.232 -3.064 -12.413 1.00 94.62 99 PRO A C 1
ATOM 787 O O . PRO A 1 99 ? 15.715 -2.766 -11.337 1.00 94.62 99 PRO A O 1
ATOM 790 N N . ASP A 1 100 ? 15.463 -3.352 -13.470 1.00 95.50 100 ASP A N 1
ATOM 791 C CA . ASP A 1 100 ? 13.990 -3.311 -13.432 1.00 95.50 100 ASP A CA 1
ATOM 792 C C . ASP A 1 100 ? 13.376 -4.376 -12.505 1.00 95.50 100 ASP A C 1
ATOM 794 O O . ASP A 1 100 ? 12.307 -4.185 -11.911 1.00 95.50 100 ASP A O 1
ATOM 798 N N . THR A 1 101 ? 14.089 -5.482 -12.305 1.00 95.25 101 THR A N 1
ATOM 799 C CA . THR A 1 101 ? 13.712 -6.539 -11.360 1.00 95.25 101 THR A CA 1
ATOM 800 C C . THR A 1 101 ? 13.754 -6.063 -9.906 1.00 95.25 101 THR A C 1
ATOM 802 O O . THR A 1 101 ? 12.893 -6.457 -9.120 1.00 95.25 101 THR A O 1
ATOM 805 N N . GLY A 1 102 ? 14.687 -5.170 -9.555 1.00 96.56 102 GLY A N 1
ATOM 806 C CA . GLY A 1 102 ? 14.778 -4.566 -8.222 1.00 96.56 102 GLY A CA 1
ATOM 807 C C . GLY A 1 102 ? 13.554 -3.708 -7.905 1.00 96.56 102 GLY A C 1
ATOM 808 O O . GLY A 1 102 ? 12.904 -3.896 -6.877 1.00 96.56 102 GLY A O 1
ATOM 809 N N . VAL A 1 103 ? 13.155 -2.854 -8.852 1.00 97.88 103 VAL A N 1
ATOM 810 C CA . VAL A 1 103 ? 11.955 -2.011 -8.736 1.00 97.88 103 VAL A CA 1
ATOM 811 C C . VAL A 1 103 ? 10.689 -2.857 -8.587 1.00 97.88 103 VAL A C 1
ATOM 813 O O . VAL A 1 103 ? 9.890 -2.643 -7.671 1.00 97.88 103 VAL A O 1
ATOM 816 N N . THR A 1 104 ? 10.501 -3.850 -9.462 1.00 96.88 104 THR A N 1
ATOM 817 C CA . THR A 1 104 ? 9.312 -4.718 -9.407 1.00 96.88 104 THR A CA 1
ATOM 818 C C . THR A 1 104 ? 9.264 -5.547 -8.122 1.00 96.88 104 THR A C 1
ATOM 820 O O . THR A 1 104 ? 8.181 -5.754 -7.568 1.00 96.88 104 THR A O 1
ATOM 823 N N . TYR A 1 105 ? 10.415 -5.986 -7.603 1.00 97.31 105 TYR A N 1
ATOM 824 C CA . TYR A 1 105 ? 10.510 -6.659 -6.310 1.00 97.31 105 TYR A CA 1
ATOM 825 C C . TYR A 1 105 ? 10.122 -5.734 -5.151 1.00 97.31 105 TYR A C 1
ATOM 827 O O . TYR A 1 105 ? 9.275 -6.118 -4.342 1.00 97.31 105 TYR A O 1
ATOM 835 N N . ALA A 1 106 ? 10.668 -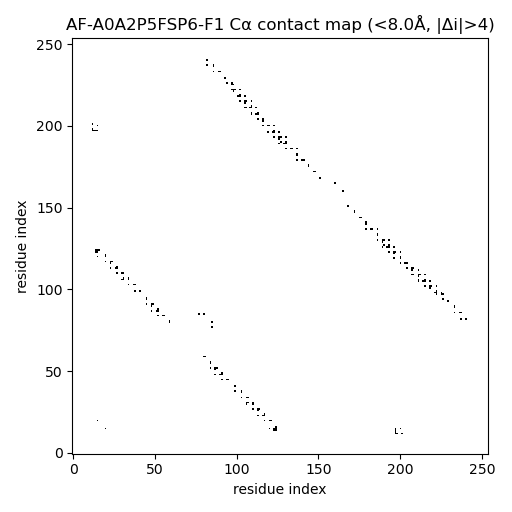4.515 -5.096 1.00 97.88 106 ALA A N 1
ATOM 836 C CA . ALA A 1 106 ? 10.354 -3.540 -4.052 1.00 97.88 106 ALA A CA 1
ATOM 837 C C . ALA A 1 106 ? 8.851 -3.219 -4.010 1.00 97.88 106 ALA A C 1
ATOM 839 O O . ALA A 1 106 ? 8.230 -3.284 -2.949 1.00 97.88 106 ALA A O 1
ATOM 840 N N . MET A 1 107 ? 8.226 -2.993 -5.173 1.00 97.94 107 MET A N 1
ATOM 841 C CA . MET A 1 107 ? 6.778 -2.753 -5.266 1.00 97.94 107 MET A CA 1
ATOM 842 C C . MET A 1 107 ? 5.955 -3.957 -4.788 1.00 97.94 107 MET A C 1
ATOM 844 O O . MET A 1 107 ? 4.982 -3.795 -4.049 1.00 97.94 107 MET A O 1
ATOM 848 N N . LYS A 1 108 ? 6.346 -5.183 -5.167 1.00 96.56 108 LYS A N 1
ATOM 849 C CA . LYS A 1 108 ? 5.689 -6.413 -4.688 1.00 96.56 108 LYS A CA 1
ATOM 850 C C . LYS A 1 108 ? 5.836 -6.590 -3.180 1.00 96.56 108 LYS A C 1
ATOM 852 O O . LYS A 1 108 ? 4.882 -7.030 -2.541 1.00 96.56 108 LYS A O 1
ATOM 857 N N . SER A 1 109 ? 7.013 -6.295 -2.628 1.00 96.38 109 SER A N 1
ATOM 858 C CA . SER A 1 109 ? 7.268 -6.370 -1.188 1.00 96.38 109 SER A CA 1
ATOM 859 C C . SER A 1 109 ? 6.392 -5.372 -0.443 1.00 96.38 109 SER A C 1
ATOM 861 O O . SER A 1 109 ? 5.622 -5.780 0.420 1.00 96.38 109 SER A O 1
ATOM 863 N N . PHE A 1 110 ? 6.393 -4.107 -0.870 1.00 97.19 110 PHE A N 1
ATOM 864 C CA . PHE A 1 110 ? 5.567 -3.079 -0.249 1.00 97.19 110 PHE A CA 1
ATOM 865 C C . PHE A 1 110 ? 4.077 -3.443 -0.283 1.00 97.19 110 PHE A C 1
ATOM 867 O O . PHE A 1 110 ? 3.360 -3.319 0.709 1.00 97.19 110 PHE A O 1
ATOM 874 N N . ARG A 1 111 ? 3.602 -4.002 -1.398 1.00 96.31 111 ARG A N 1
ATOM 875 C CA . ARG A 1 111 ? 2.226 -4.491 -1.498 1.00 96.31 111 ARG A CA 1
ATOM 876 C C . ARG A 1 111 ? 1.906 -5.595 -0.475 1.00 96.31 111 ARG A C 1
ATOM 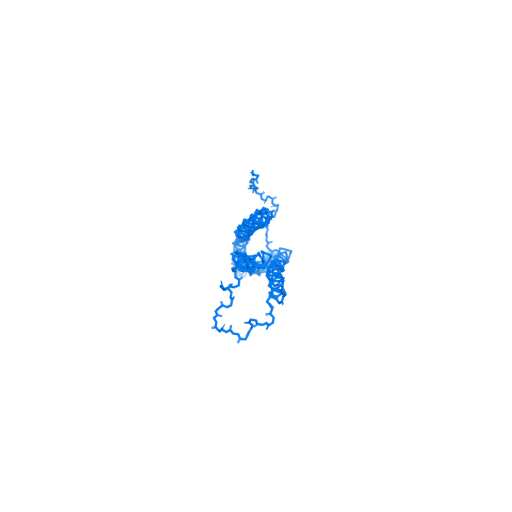878 O O . ARG A 1 111 ? 0.794 -5.635 0.051 1.00 96.31 111 ARG A O 1
ATOM 885 N N . LYS A 1 112 ? 2.848 -6.498 -0.168 1.00 94.62 112 LYS A N 1
ATOM 886 C CA . LYS A 1 112 ? 2.655 -7.508 0.894 1.00 94.62 112 LYS A CA 1
ATOM 887 C C . LYS A 1 112 ? 2.480 -6.846 2.260 1.00 94.62 112 LYS A C 1
ATOM 889 O O . LYS A 1 112 ? 1.595 -7.266 3.003 1.00 94.62 112 LYS A O 1
ATOM 894 N N . ASP A 1 113 ? 3.244 -5.798 2.546 1.00 94.81 113 ASP A N 1
ATOM 895 C CA . ASP A 1 113 ? 3.145 -5.051 3.803 1.00 94.81 113 ASP A CA 1
ATOM 896 C C . ASP A 1 113 ? 1.791 -4.332 3.921 1.00 94.81 113 ASP A C 1
ATOM 898 O O . ASP A 1 113 ? 1.125 -4.419 4.954 1.00 94.81 113 ASP A O 1
ATOM 902 N N . VAL A 1 114 ? 1.306 -3.719 2.833 1.00 96.12 114 VAL A N 1
ATOM 903 C CA . VAL A 1 114 ? -0.038 -3.110 2.772 1.00 96.12 114 VAL A CA 1
ATOM 904 C C . VAL A 1 114 ? -1.140 -4.147 3.017 1.00 96.12 114 VAL A C 1
ATOM 906 O O . VAL A 1 114 ? -2.104 -3.887 3.739 1.00 96.12 114 VAL A O 1
ATOM 909 N N . ARG A 1 115 ? -1.000 -5.362 2.478 1.00 94.69 115 ARG A N 1
ATOM 910 C CA . ARG A 1 115 ? -1.951 -6.457 2.736 1.00 94.69 115 ARG A CA 1
ATOM 911 C C . ARG A 1 115 ? -1.901 -6.955 4.176 1.00 94.69 115 ARG A C 1
ATOM 913 O O . ARG A 1 115 ? -2.952 -7.250 4.740 1.00 94.69 115 ARG A O 1
ATOM 920 N N . ALA A 1 116 ? -0.719 -7.030 4.783 1.00 93.50 116 ALA A N 1
ATOM 921 C CA . ALA A 1 116 ? -0.587 -7.357 6.200 1.00 93.50 116 ALA A CA 1
ATOM 922 C C . ALA A 1 116 ? -1.266 -6.291 7.079 1.00 93.50 116 ALA A C 1
ATOM 924 O O . ALA A 1 116 ? -1.978 -6.631 8.026 1.00 93.50 116 ALA A O 1
ATOM 925 N N . LEU A 1 117 ? -1.136 -5.012 6.710 1.00 94.31 117 LEU A N 1
ATOM 926 C CA . LEU A 1 117 ? -1.853 -3.919 7.361 1.00 94.31 117 LEU A CA 1
ATOM 927 C C . LEU A 1 117 ? -3.378 -4.076 7.243 1.00 94.31 117 LEU A C 1
ATOM 929 O O . LEU A 1 117 ? -4.073 -3.902 8.240 1.00 94.31 117 LEU A O 1
ATOM 933 N N . LEU A 1 118 ? -3.913 -4.459 6.078 1.00 94.00 118 LEU A N 1
ATOM 934 C CA . LEU A 1 118 ? -5.356 -4.704 5.908 1.00 94.00 118 LEU A CA 1
ATOM 935 C C . LEU A 1 118 ? -5.896 -5.774 6.864 1.00 94.00 118 LEU A C 1
ATOM 937 O O . LEU A 1 118 ? -7.009 -5.638 7.380 1.00 94.00 118 LEU A O 1
ATOM 941 N N . VAL A 1 119 ? -5.120 -6.834 7.102 1.00 94.25 119 VAL A N 1
ATOM 942 C CA . VAL A 1 119 ? -5.477 -7.884 8.068 1.00 94.25 119 VAL A CA 1
ATOM 943 C C . VAL A 1 119 ? -5.508 -7.306 9.482 1.00 94.25 119 VAL A C 1
ATOM 945 O O . VAL A 1 119 ? -6.496 -7.486 10.192 1.00 94.25 119 VAL A O 1
ATOM 948 N N . LYS A 1 120 ? -4.487 -6.533 9.864 1.00 93.75 120 LYS A N 1
ATOM 949 C CA . LYS A 1 120 ? -4.408 -5.892 11.186 1.00 93.75 120 LYS A CA 1
ATOM 950 C C . LYS A 1 120 ? -5.540 -4.897 11.435 1.00 93.75 120 LYS A C 1
ATOM 952 O O . LYS A 1 120 ? -6.182 -4.944 12.481 1.00 93.75 120 LYS A O 1
ATOM 957 N N . GLN A 1 121 ? -5.874 -4.086 10.436 1.00 93.75 121 GLN A N 1
ATOM 958 C CA . GLN A 1 121 ? -7.033 -3.196 10.481 1.00 93.75 121 GLN A CA 1
ATOM 959 C C . GLN A 1 121 ? -8.346 -3.969 10.687 1.00 93.75 121 GLN A C 1
ATOM 961 O O . GLN A 1 121 ? -9.212 -3.511 11.429 1.00 93.75 121 GLN A O 1
ATOM 966 N N . ALA A 1 122 ? -8.510 -5.139 10.060 1.00 92.44 122 ALA A N 1
ATOM 967 C CA . ALA A 1 122 ? -9.696 -5.973 10.255 1.00 92.44 122 ALA A CA 1
ATOM 968 C C . ALA A 1 122 ? -9.760 -6.582 11.670 1.00 92.44 122 ALA A C 1
ATOM 970 O O . ALA A 1 122 ? -10.829 -6.594 12.282 1.00 92.44 122 ALA A O 1
ATOM 971 N N . GLU A 1 123 ? -8.626 -7.035 12.214 1.00 93.50 123 GLU A N 1
ATOM 972 C CA . GLU A 1 123 ? -8.518 -7.520 13.599 1.00 93.50 123 GLU A CA 1
ATOM 973 C C . GLU A 1 123 ? -8.869 -6.422 14.619 1.00 93.50 123 GLU A C 1
ATOM 975 O O . GLU A 1 123 ? -9.590 -6.665 15.590 1.00 93.50 123 GLU A O 1
ATOM 980 N N . GLU A 1 124 ? -8.391 -5.196 14.395 1.00 93.94 124 GLU A N 1
ATOM 981 C CA . GLU A 1 124 ? -8.719 -4.031 15.217 1.00 93.94 124 GLU A CA 1
ATOM 982 C C . GLU A 1 124 ? -10.222 -3.713 15.175 1.00 93.94 124 GLU A C 1
ATOM 984 O O . GLU A 1 124 ? -10.836 -3.495 16.226 1.00 93.94 124 GLU A O 1
ATOM 989 N N . GLN A 1 125 ? -10.831 -3.738 13.982 1.00 91.69 125 GLN A N 1
ATOM 990 C CA . GLN A 1 125 ? -12.269 -3.519 13.804 1.00 91.69 125 GLN A CA 1
ATOM 991 C C . GLN A 1 125 ? -13.119 -4.557 14.530 1.00 91.69 125 GLN A C 1
ATOM 993 O O . GLN A 1 125 ? -14.100 -4.203 15.188 1.00 91.69 125 GLN A O 1
ATOM 998 N N . GLU A 1 126 ? -12.748 -5.830 14.441 1.00 92.81 126 GLU A N 1
ATOM 999 C CA . GLU A 1 126 ? -13.478 -6.892 15.124 1.00 92.81 126 GLU A CA 1
ATOM 1000 C C . GLU A 1 126 ? -13.376 -6.746 16.648 1.00 92.81 126 GLU A C 1
ATOM 1002 O O . GLU A 1 126 ? -14.380 -6.811 17.365 1.00 92.81 126 GLU A O 1
ATOM 1007 N N . GLN A 1 127 ? -12.184 -6.420 17.152 1.00 93.94 127 GLN A N 1
ATOM 1008 C CA . GLN A 1 127 ? -11.982 -6.141 18.571 1.00 93.94 127 GLN A CA 1
ATOM 1009 C C . GLN A 1 127 ? -12.805 -4.923 19.035 1.00 93.94 127 GLN A C 1
ATOM 1011 O O . GLN A 1 127 ? -13.388 -4.952 20.122 1.00 93.94 127 GLN A O 1
ATOM 1016 N N . LYS A 1 128 ? -12.935 -3.879 18.206 1.00 92.25 128 LYS A N 1
ATOM 1017 C CA . LYS A 1 128 ? -13.798 -2.723 18.496 1.00 92.25 128 LYS A CA 1
ATOM 1018 C C . LYS A 1 128 ? -15.276 -3.103 18.565 1.00 92.25 128 LYS A C 1
ATOM 1020 O O . LYS A 1 128 ? -15.955 -2.704 19.511 1.00 92.25 128 LYS A O 1
ATOM 1025 N N . ARG A 1 129 ? -15.777 -3.900 17.614 1.00 92.88 129 ARG A N 1
ATOM 1026 C CA . ARG A 1 129 ? -17.172 -4.388 17.623 1.00 92.88 129 ARG A CA 1
ATOM 1027 C C . ARG A 1 129 ? -17.477 -5.181 18.890 1.00 92.88 129 ARG A C 1
ATOM 1029 O O . ARG A 1 129 ? -18.539 -5.000 19.486 1.00 92.88 129 ARG A O 1
ATOM 1036 N N . LYS A 1 130 ? -16.527 -6.002 19.342 1.00 94.75 130 LYS A N 1
ATOM 1037 C CA . LYS A 1 130 ? -16.629 -6.743 20.602 1.00 94.75 130 LYS A CA 1
ATOM 1038 C C . LYS A 1 130 ? -16.719 -5.812 21.814 1.00 94.75 130 LYS A C 1
ATOM 1040 O O . LYS A 1 130 ? -17.594 -6.004 22.659 1.00 94.75 130 LYS A O 1
ATOM 1045 N N . VAL A 1 131 ? -15.868 -4.785 21.884 1.00 94.25 131 VAL A N 1
ATOM 1046 C CA . VAL A 1 131 ? -15.918 -3.762 22.945 1.00 94.25 131 VAL A CA 1
ATOM 1047 C C . VAL A 1 131 ? -17.257 -3.026 22.946 1.00 94.25 131 VAL A C 1
ATOM 1049 O O . VAL A 1 131 ? -17.866 -2.882 24.004 1.00 94.25 131 VAL A O 1
ATOM 1052 N N . ASP A 1 132 ? -17.757 -2.620 21.778 1.00 93.31 132 ASP A N 1
ATOM 1053 C CA . ASP A 1 132 ? -19.038 -1.916 21.660 1.00 93.31 132 ASP A CA 1
ATOM 1054 C C . ASP A 1 132 ? -20.224 -2.792 22.067 1.00 93.31 132 ASP A C 1
ATOM 1056 O O . ASP A 1 132 ? -21.153 -2.321 22.726 1.00 93.31 132 ASP A O 1
ATOM 1060 N N . GLY A 1 133 ? -20.194 -4.077 21.706 1.00 94.19 133 GLY A N 1
ATOM 1061 C CA . GLY A 1 133 ? -21.190 -5.053 22.139 1.00 94.19 133 GLY A CA 1
ATOM 1062 C C . GLY A 1 133 ? -21.202 -5.227 23.658 1.00 94.19 133 GLY A C 1
ATOM 1063 O O . GLY A 1 133 ? -22.265 -5.168 24.279 1.00 94.19 133 GLY A O 1
ATOM 1064 N N . LEU A 1 134 ? -20.023 -5.374 24.269 1.00 94.56 134 LEU A N 1
ATOM 1065 C CA . LEU A 1 134 ? -19.880 -5.499 25.722 1.00 94.56 134 LEU A CA 1
ATOM 1066 C C . LEU A 1 134 ? -20.269 -4.220 26.466 1.00 94.56 134 LEU A C 1
ATOM 1068 O O . LEU A 1 134 ? -20.881 -4.314 27.527 1.00 94.56 134 LEU A O 1
ATOM 1072 N N . ALA A 1 135 ? -19.963 -3.043 25.921 1.00 93.56 135 ALA A N 1
ATOM 1073 C CA . ALA A 1 135 ? -20.366 -1.763 26.496 1.00 93.56 135 ALA A CA 1
ATOM 1074 C C . ALA A 1 135 ? -21.895 -1.613 26.507 1.00 93.56 135 ALA A C 1
ATOM 1076 O O . ALA A 1 135 ? -22.476 -1.355 27.558 1.00 93.56 135 ALA A O 1
ATOM 1077 N N . LYS A 1 136 ? -22.563 -1.894 25.378 1.00 95.19 136 LYS A N 1
ATOM 1078 C CA . LYS A 1 136 ? -24.035 -1.865 25.287 1.00 95.19 136 LYS A CA 1
ATOM 1079 C C . LYS A 1 136 ? -24.697 -2.845 26.256 1.00 95.19 136 LYS A C 1
ATOM 1081 O O . LYS A 1 136 ? -25.724 -2.534 26.855 1.00 95.19 136 LYS A O 1
ATOM 1086 N N . GLU A 1 137 ? -24.132 -4.040 26.401 1.00 95.38 137 GLU A N 1
ATOM 1087 C CA . GLU A 1 137 ? -24.655 -5.045 27.328 1.00 95.38 137 GLU A CA 1
ATOM 1088 C C . GLU A 1 137 ? -24.395 -4.674 28.793 1.00 95.38 137 GLU A C 1
ATOM 1090 O O . GLU A 1 137 ? -25.251 -4.887 29.654 1.00 95.38 137 GLU A O 1
ATOM 1095 N N . LEU A 1 138 ? -23.240 -4.072 29.082 1.00 93.06 138 LEU A N 1
ATOM 1096 C CA . LEU A 1 138 ? -22.934 -3.532 30.398 1.00 93.06 138 LEU A CA 1
ATOM 1097 C C . LEU A 1 138 ? -23.940 -2.441 30.785 1.00 93.06 138 LEU A C 1
ATOM 1099 O O . LEU A 1 138 ? -24.489 -2.510 31.882 1.00 93.06 138 LEU A O 1
ATOM 1103 N N . ASP A 1 139 ? -24.254 -1.510 29.883 1.00 94.62 139 ASP A N 1
ATOM 1104 C CA . ASP A 1 139 ? -25.249 -0.459 30.128 1.00 94.62 139 ASP A CA 1
ATOM 1105 C C . ASP A 1 139 ? -26.626 -1.051 30.455 1.00 94.62 139 ASP A C 1
ATOM 1107 O O . ASP A 1 139 ? -27.265 -0.662 31.435 1.00 94.62 139 ASP A O 1
ATOM 1111 N N . ARG A 1 140 ? -27.070 -2.071 29.707 1.00 95.81 140 ARG A N 1
ATOM 1112 C CA . ARG A 1 14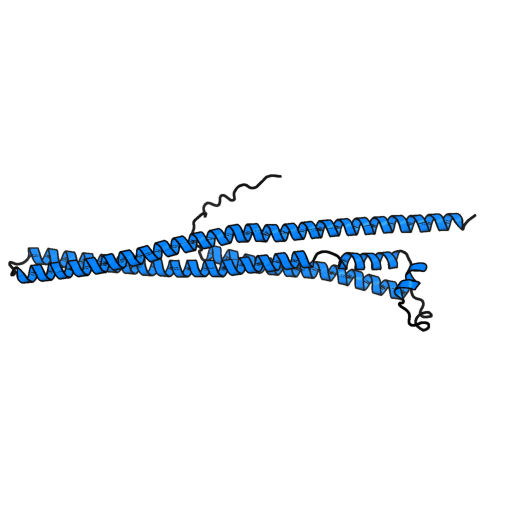0 ? -28.328 -2.783 29.998 1.00 95.81 140 ARG A CA 1
ATOM 1113 C C . ARG A 1 140 ? -28.327 -3.411 31.390 1.00 95.81 140 ARG A C 1
ATOM 1115 O O . ARG A 1 140 ? -29.321 -3.289 32.108 1.00 95.81 140 ARG A O 1
ATOM 1122 N N . LYS A 1 141 ? -27.225 -4.056 31.786 1.00 94.75 141 LYS A N 1
ATOM 1123 C CA . LYS A 1 141 ? -27.077 -4.679 33.111 1.00 94.75 141 LYS A CA 1
ATOM 1124 C C . LYS A 1 141 ? -27.028 -3.658 34.236 1.00 94.75 141 LYS A C 1
ATOM 1126 O O . LYS A 1 141 ? -27.671 -3.881 35.257 1.00 94.75 141 LYS A O 1
ATOM 1131 N N . VAL A 1 142 ? -26.344 -2.530 34.041 1.00 95.25 142 VAL A N 1
ATOM 1132 C CA . VAL A 1 142 ? -26.354 -1.405 34.989 1.00 95.25 142 VAL A CA 1
ATOM 1133 C C . VAL A 1 142 ? -27.786 -0.904 35.185 1.00 95.25 142 VAL A C 1
ATOM 1135 O O . VAL A 1 142 ? -28.248 -0.802 36.319 1.00 95.25 142 VAL A O 1
ATOM 1138 N N . MET A 1 143 ? -28.530 -0.681 34.099 1.00 94.88 143 MET A N 1
ATOM 1139 C CA . MET A 1 143 ? -29.919 -0.209 34.168 1.00 94.88 143 MET A CA 1
ATOM 1140 C C . MET A 1 143 ? -30.875 -1.241 34.787 1.00 94.88 143 MET A C 1
ATOM 1142 O O . MET A 1 143 ? -31.871 -0.869 35.411 1.00 94.88 143 MET A O 1
ATOM 1146 N N . ALA A 1 144 ? -30.626 -2.539 34.600 1.00 93.62 144 ALA A N 1
ATOM 1147 C CA . ALA A 1 144 ? -31.394 -3.607 35.243 1.00 93.62 144 ALA A CA 1
ATOM 1148 C C . ALA A 1 144 ? -31.083 -3.706 36.746 1.00 93.62 144 ALA A C 1
ATOM 1150 O O . ALA A 1 144 ? -32.005 -3.822 37.552 1.00 93.62 144 ALA A O 1
ATOM 1151 N N . PHE A 1 145 ? -29.805 -3.597 37.123 1.00 93.88 145 PHE A N 1
ATOM 1152 C CA . PHE A 1 145 ? -29.363 -3.574 38.516 1.00 93.88 145 PHE A CA 1
ATOM 1153 C C . PHE A 1 145 ? -29.959 -2.382 39.271 1.00 93.88 145 PHE A C 1
ATOM 1155 O O . PHE A 1 145 ? -30.586 -2.581 40.304 1.00 93.88 145 PHE A O 1
ATOM 1162 N N . GLN A 1 146 ? -29.872 -1.170 38.713 1.00 92.94 146 GLN A N 1
ATOM 1163 C CA . GLN A 1 146 ? -30.456 0.038 39.312 1.00 92.94 146 GLN A CA 1
ATOM 1164 C C . GLN A 1 146 ? -31.973 -0.082 39.514 1.00 92.94 146 GLN A C 1
ATOM 1166 O O . GLN A 1 146 ? -32.507 0.382 40.518 1.00 92.94 146 GLN A O 1
ATOM 1171 N N . ARG A 1 147 ? -32.687 -0.720 38.576 1.00 91.50 147 ARG A N 1
ATOM 1172 C CA . ARG A 1 147 ? -34.125 -0.997 38.727 1.00 91.50 147 ARG A CA 1
ATOM 1173 C C . ARG A 1 147 ? -34.405 -1.991 39.852 1.00 91.50 147 ARG A C 1
ATOM 1175 O O . ARG A 1 147 ? -35.310 -1.753 40.645 1.00 91.50 147 ARG A O 1
ATOM 1182 N N . ALA A 1 148 ? -33.635 -3.077 39.932 1.00 88.31 148 ALA A N 1
ATOM 1183 C CA . ALA A 1 148 ? -33.774 -4.064 41.000 1.00 88.31 148 ALA A CA 1
ATOM 1184 C C . ALA A 1 148 ? -33.461 -3.456 42.376 1.00 88.31 148 ALA A C 1
ATOM 1186 O O . ALA A 1 148 ? -34.196 -3.692 43.328 1.00 88.31 148 ALA A O 1
ATOM 1187 N N . GLU A 1 149 ? -32.411 -2.642 42.469 1.00 88.38 149 GLU A N 1
ATOM 1188 C CA . GLU A 1 149 ? -32.020 -1.922 43.682 1.00 88.38 149 GLU A CA 1
ATOM 1189 C C . GLU A 1 149 ? -33.121 -0.961 44.151 1.00 88.38 149 GLU A C 1
ATOM 1191 O O . GLU A 1 149 ? -33.528 -1.022 45.313 1.00 88.38 149 GLU A O 1
ATOM 1196 N N . ARG A 1 150 ? -33.680 -0.148 43.241 1.00 87.56 150 ARG A N 1
ATOM 1197 C CA . ARG A 1 150 ? -34.824 0.731 43.547 1.00 87.56 150 ARG A CA 1
ATOM 1198 C C . ARG A 1 150 ? -36.038 -0.050 44.032 1.00 87.56 150 ARG A C 1
ATOM 1200 O O . ARG A 1 150 ? -36.608 0.315 45.050 1.00 87.56 150 ARG A O 1
ATOM 1207 N N . SER A 1 151 ? -36.387 -1.166 43.385 1.00 83.56 151 SER A N 1
ATOM 1208 C CA . SER A 1 151 ? -37.540 -1.963 43.821 1.00 83.56 151 SER A CA 1
ATOM 1209 C C . SER A 1 151 ? -37.359 -2.512 45.239 1.00 83.56 151 SER A C 1
ATOM 1211 O O . SER A 1 151 ? -38.333 -2.628 45.971 1.00 83.56 151 SER A O 1
ATOM 1213 N N . VAL A 1 152 ? -36.127 -2.878 45.626 1.00 81.38 152 VAL A N 1
ATOM 1214 C CA . VAL A 1 152 ? -35.814 -3.337 46.990 1.00 81.38 152 VAL A CA 1
ATOM 1215 C C . VAL A 1 152 ? -35.969 -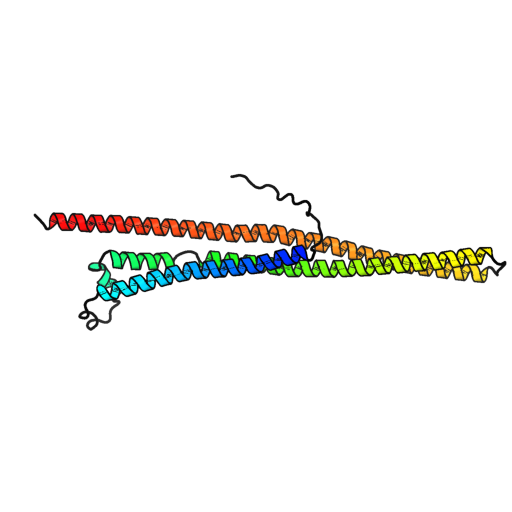2.198 47.991 1.00 81.38 152 VAL A C 1
ATOM 1217 O O . VAL A 1 152 ? -36.544 -2.404 49.059 1.00 81.38 152 VAL A O 1
ATOM 1220 N N . LEU A 1 153 ? -35.461 -1.011 47.653 1.00 78.56 153 LEU A N 1
ATOM 1221 C CA . LEU A 1 153 ? -35.581 0.192 48.477 1.00 78.56 153 LEU A CA 1
ATOM 1222 C C . LEU A 1 153 ? -37.050 0.595 48.676 1.00 78.56 153 LEU A C 1
ATOM 1224 O O . LEU A 1 153 ? -37.457 0.814 49.813 1.00 78.56 153 LEU A O 1
ATOM 1228 N N . ASP A 1 154 ? -37.856 0.586 47.614 1.00 76.25 154 ASP A N 1
ATOM 1229 C CA . ASP A 1 154 ? -39.283 0.924 47.675 1.00 76.25 154 ASP A CA 1
ATOM 1230 C C . ASP A 1 154 ? -40.074 -0.086 48.523 1.00 76.25 154 ASP A C 1
ATOM 1232 O O . ASP A 1 154 ? -40.901 0.299 49.349 1.00 76.25 154 ASP A O 1
ATOM 1236 N N . SER A 1 155 ? -39.775 -1.387 48.411 1.00 64.88 155 SER A N 1
ATOM 1237 C CA . SER A 1 155 ? -40.414 -2.413 49.252 1.00 64.88 155 SER A CA 1
ATOM 1238 C C . SER A 1 155 ? -40.078 -2.284 50.747 1.00 64.88 155 SER A C 1
ATOM 1240 O O . SER A 1 155 ? -40.923 -2.598 51.584 1.00 64.88 155 SER A O 1
ATOM 1242 N N . LYS A 1 156 ? -38.900 -1.747 51.107 1.00 57.84 156 LYS A N 1
ATOM 1243 C CA . LYS A 1 156 ? -38.533 -1.463 52.509 1.00 57.84 156 LYS A CA 1
ATOM 1244 C C . LYS A 1 156 ? -39.341 -0.313 53.125 1.00 57.84 156 LYS A C 1
ATOM 1246 O O . LYS A 1 156 ? -39.429 -0.241 54.346 1.00 57.84 156 LYS A O 1
ATOM 1251 N N . LEU A 1 157 ? -39.929 0.568 52.311 1.00 55.78 157 LEU A N 1
ATOM 1252 C CA . LEU A 1 157 ? -40.753 1.690 52.778 1.00 55.78 157 LEU A CA 1
ATOM 1253 C C . LEU A 1 157 ? -42.212 1.285 53.061 1.00 55.78 157 LEU A C 1
ATOM 1255 O O . LEU A 1 157 ? -42.931 2.045 53.702 1.00 55.78 157 LEU A O 1
ATOM 1259 N N . SER A 1 158 ? -42.659 0.103 52.607 1.00 54.97 158 SER A N 1
ATOM 1260 C CA . SER A 1 158 ? -44.086 -0.255 52.577 1.00 54.97 158 SER A CA 1
ATOM 1261 C C . SER A 1 158 ? -44.557 -1.278 53.624 1.00 54.97 158 SER A C 1
ATOM 1263 O O . SER A 1 158 ? -45.773 -1.427 53.764 1.00 54.97 158 SER A O 1
ATOM 1265 N N . ARG A 1 159 ? -43.700 -2.010 54.357 1.00 50.78 159 ARG A N 1
ATOM 1266 C CA . ARG A 1 159 ? -44.206 -3.020 55.310 1.00 50.78 159 ARG A CA 1
ATOM 1267 C C . ARG A 1 159 ? -43.193 -3.470 56.364 1.00 50.78 159 ARG A C 1
ATOM 1269 O O . ARG A 1 159 ? -42.039 -3.750 56.062 1.00 50.78 159 ARG A O 1
ATOM 1276 N N . GLN A 1 160 ? -43.677 -3.599 57.597 1.00 53.69 160 GLN A N 1
ATOM 1277 C CA . GLN A 1 160 ? -43.061 -4.347 58.692 1.00 53.69 160 GLN A CA 1
ATOM 1278 C C . GLN A 1 160 ? -42.977 -5.834 58.289 1.00 53.69 160 GLN A C 1
ATOM 1280 O O . GLN A 1 160 ? -43.929 -6.585 58.474 1.00 53.69 160 GLN A O 1
ATOM 1285 N N . GLU A 1 161 ? -41.872 -6.245 57.664 1.00 50.59 161 GLU A N 1
ATOM 1286 C CA . GLU A 1 161 ? -41.619 -7.626 57.228 1.00 50.59 161 GLU A CA 1
ATOM 1287 C C . GLU A 1 161 ? -40.377 -8.198 57.922 1.00 50.59 161 GLU A C 1
ATOM 1289 O O . GLU A 1 161 ? -39.389 -7.501 58.146 1.00 50.59 161 GLU A O 1
ATOM 1294 N N . ALA A 1 162 ? -40.462 -9.479 58.290 1.00 57.81 162 ALA A N 1
ATOM 1295 C CA . ALA A 1 162 ? -39.492 -10.199 59.108 1.00 57.81 162 ALA A CA 1
ATOM 1296 C C . ALA A 1 162 ? -38.041 -10.065 58.600 1.00 57.81 162 ALA A C 1
ATOM 1298 O O . ALA A 1 162 ? -37.759 -10.234 57.411 1.00 57.81 162 ALA A O 1
ATOM 1299 N N . GLU A 1 163 ? -37.107 -9.843 59.529 1.00 56.19 163 GLU A N 1
ATOM 1300 C CA . GLU A 1 163 ? -35.669 -9.607 59.299 1.00 56.19 163 GLU A CA 1
ATOM 1301 C C . GLU A 1 163 ? -34.998 -10.625 58.350 1.00 56.19 163 GLU A C 1
ATOM 1303 O O . GLU A 1 163 ? -34.065 -10.288 57.617 1.00 56.19 163 GLU A O 1
ATOM 1308 N N . MET A 1 164 ? -35.509 -11.862 58.299 1.00 53.25 164 MET A N 1
ATOM 1309 C CA . MET A 1 164 ? -35.016 -12.939 57.432 1.00 53.25 164 MET A CA 1
ATOM 1310 C C . MET A 1 164 ? -35.200 -12.645 55.927 1.00 53.25 164 MET A C 1
ATOM 1312 O O . MET A 1 164 ? -34.334 -12.995 55.125 1.00 53.25 164 MET A O 1
ATOM 1316 N N . HIS A 1 165 ? -36.271 -11.947 55.529 1.00 65.12 165 HIS A N 1
ATOM 1317 C CA . HIS A 1 165 ? -36.543 -11.615 54.121 1.00 65.12 165 HIS A CA 1
ATOM 1318 C C . HIS A 1 165 ? -35.662 -10.452 53.626 1.00 65.12 165 HIS A C 1
ATOM 1320 O O . HIS A 1 165 ? -35.203 -10.433 52.482 1.00 65.12 165 HIS A O 1
ATOM 1326 N N . VAL A 1 166 ? -35.338 -9.513 54.523 1.00 71.44 166 VAL A N 1
ATOM 1327 C CA . VAL A 1 166 ? -34.444 -8.379 54.242 1.00 71.44 166 VAL A CA 1
ATOM 1328 C C . VAL A 1 166 ? -33.011 -8.855 54.001 1.00 71.44 166 VAL A C 1
ATOM 1330 O O . VAL A 1 166 ? -32.363 -8.387 53.062 1.00 71.44 166 VAL A O 1
ATOM 1333 N N . ARG A 1 167 ? -32.526 -9.810 54.806 1.00 77.81 167 ARG A N 1
ATOM 1334 C CA . ARG A 1 167 ? -31.173 -10.367 54.677 1.00 77.81 167 ARG A CA 1
ATOM 1335 C C . ARG A 1 167 ? -30.969 -11.092 53.346 1.00 77.81 167 ARG A C 1
ATOM 1337 O O . ARG A 1 167 ? -30.030 -10.765 52.626 1.00 77.81 167 ARG A O 1
ATOM 1344 N N . SER A 1 168 ? -31.900 -11.970 52.967 1.00 82.44 168 SER A N 1
ATOM 1345 C CA . SER A 1 168 ? -31.872 -12.667 51.671 1.00 82.44 168 SER A CA 1
ATOM 1346 C C . SER A 1 168 ? -31.892 -11.692 50.483 1.00 82.44 168 SER A C 1
ATOM 1348 O O . SER A 1 168 ? -31.181 -11.873 49.494 1.00 82.44 168 SER A O 1
ATOM 1350 N N . ARG A 1 169 ? -32.654 -10.595 50.586 1.00 81.06 169 ARG A N 1
ATOM 1351 C CA . ARG A 1 169 ? -32.727 -9.572 49.535 1.00 81.06 169 ARG A CA 1
ATOM 1352 C C . ARG A 1 169 ? -31.437 -8.754 49.404 1.00 81.06 169 ARG A C 1
ATOM 1354 O O . ARG A 1 169 ? -31.063 -8.389 48.290 1.00 81.06 169 ARG A O 1
ATOM 1361 N N . ILE A 1 170 ? -30.764 -8.471 50.522 1.00 84.44 170 ILE A N 1
ATOM 1362 C CA . ILE A 1 170 ? -29.436 -7.840 50.540 1.00 84.44 170 ILE A CA 1
ATOM 1363 C C . ILE A 1 170 ? -28.402 -8.780 49.914 1.00 84.44 170 ILE A C 1
ATOM 1365 O O . ILE A 1 170 ? -27.652 -8.340 49.048 1.00 84.44 170 ILE A O 1
ATOM 1369 N N . GLU A 1 171 ? -28.400 -10.063 50.282 1.00 87.50 171 GLU A N 1
ATOM 1370 C CA . GLU A 1 171 ? -27.517 -11.082 49.695 1.00 87.50 171 GLU A CA 1
ATOM 1371 C C . GLU A 1 171 ? -27.711 -11.195 48.173 1.00 87.50 171 GLU A C 1
ATOM 1373 O O . GLU A 1 171 ? -26.734 -11.121 47.430 1.00 87.50 171 GLU A O 1
ATOM 1378 N N . TYR A 1 172 ? -28.958 -11.223 47.690 1.00 88.12 172 TYR A N 1
ATOM 1379 C CA . TYR A 1 172 ? -29.271 -11.192 46.254 1.00 88.12 172 TYR A CA 1
ATOM 1380 C C . TYR A 1 172 ? -28.709 -9.950 45.537 1.00 88.12 172 TYR A C 1
ATOM 1382 O O . TYR A 1 172 ? -28.151 -10.053 44.441 1.00 88.12 172 TYR A O 1
ATOM 1390 N N . LEU A 1 173 ? -28.852 -8.757 46.129 1.00 90.25 173 LEU A N 1
ATOM 1391 C CA . LEU A 1 173 ? -28.298 -7.530 45.547 1.00 90.25 173 LEU A CA 1
ATOM 1392 C C . LEU A 1 173 ? -26.767 -7.533 45.551 1.00 90.25 173 LEU A C 1
ATOM 1394 O O . LEU A 1 173 ? -26.166 -7.065 44.583 1.00 90.25 173 LEU A O 1
ATOM 1398 N N . MET A 1 174 ? -26.137 -8.069 46.600 1.00 90.31 174 MET A N 1
ATOM 1399 C CA . MET A 1 174 ? -24.683 -8.224 46.652 1.00 90.31 174 MET A CA 1
ATOM 1400 C C . MET A 1 174 ? -24.187 -9.155 45.542 1.00 90.31 174 MET A C 1
ATOM 1402 O O . MET A 1 174 ? -23.285 -8.769 44.803 1.00 90.31 174 MET A O 1
ATOM 1406 N N . GLU A 1 175 ? -24.826 -10.312 45.349 1.00 90.88 175 GLU A N 1
ATOM 1407 C CA . GLU A 1 175 ? -24.478 -11.250 44.274 1.00 90.88 175 GLU A CA 1
ATOM 1408 C C . GLU A 1 175 ? -24.643 -10.603 42.888 1.00 90.88 175 GLU A C 1
ATOM 1410 O O . GLU A 1 175 ? -23.770 -10.698 42.021 1.00 90.88 175 GLU A O 1
ATOM 1415 N N . LYS A 1 176 ? -25.742 -9.869 42.665 1.00 90.69 176 LYS A N 1
ATOM 1416 C CA . LYS A 1 176 ? -25.959 -9.144 41.403 1.00 90.69 176 LYS A CA 1
ATOM 1417 C C . LYS A 1 176 ? -24.927 -8.047 41.165 1.00 90.69 176 LYS A C 1
ATOM 1419 O O . LYS A 1 176 ? -24.515 -7.846 40.020 1.00 90.69 176 LYS A O 1
ATOM 1424 N N . ARG A 1 177 ? -24.504 -7.350 42.220 1.00 94.19 177 ARG A N 1
ATOM 1425 C CA . ARG A 1 177 ? -23.443 -6.342 42.151 1.00 94.19 177 ARG A CA 1
ATOM 1426 C C . ARG A 1 177 ? -22.102 -6.980 41.798 1.00 94.19 177 ARG A C 1
ATOM 1428 O O . ARG A 1 177 ? -21.417 -6.473 40.918 1.00 94.19 177 ARG A O 1
ATOM 1435 N N . GLU A 1 178 ? -21.768 -8.112 42.408 1.00 95.25 178 GLU A N 1
ATOM 1436 C CA . GLU A 1 178 ? -20.549 -8.860 42.094 1.00 95.25 178 GLU A CA 1
ATOM 1437 C C . GLU A 1 178 ? -20.538 -9.337 40.634 1.00 95.25 178 GLU A C 1
ATOM 1439 O O . GLU A 1 178 ? -19.559 -9.124 39.917 1.00 95.25 178 GLU A O 1
ATOM 1444 N N . GLN A 1 179 ? -21.654 -9.889 40.144 1.00 94.00 179 GLN A N 1
ATOM 1445 C CA . GLN A 1 179 ? -21.812 -10.248 38.730 1.00 94.00 179 GLN A CA 1
ATOM 1446 C C . GLN A 1 179 ? -21.594 -9.037 37.810 1.00 94.00 179 GLN A C 1
ATOM 1448 O O . GLN A 1 179 ? -20.910 -9.150 36.789 1.00 94.00 179 GLN A O 1
ATOM 1453 N N . LEU A 1 180 ? -22.147 -7.872 38.161 1.00 95.56 180 LEU A N 1
ATOM 1454 C CA . LEU A 1 180 ? -21.968 -6.636 37.399 1.00 95.56 180 LEU A CA 1
ATOM 1455 C C . LEU A 1 180 ? -20.503 -6.177 37.387 1.00 95.56 180 LEU A C 1
ATOM 1457 O O . LEU A 1 180 ? -19.991 -5.813 36.328 1.00 95.56 180 LEU A O 1
ATOM 1461 N N . ASP A 1 181 ? -19.819 -6.232 38.528 1.00 96.50 181 ASP A N 1
ATOM 1462 C CA . ASP A 1 181 ? -18.412 -5.846 38.645 1.00 96.50 181 ASP A CA 1
ATOM 1463 C C . ASP A 1 181 ? -17.488 -6.814 37.889 1.00 96.50 181 ASP A C 1
ATOM 1465 O O . ASP A 1 181 ? -16.553 -6.374 37.217 1.00 96.50 181 ASP A O 1
ATOM 1469 N N . MET A 1 182 ? -17.782 -8.120 37.889 1.00 95.56 182 MET A N 1
ATOM 1470 C CA . MET A 1 182 ? -17.097 -9.086 37.020 1.00 95.56 182 MET A CA 1
ATOM 1471 C C . MET A 1 182 ? -17.296 -8.759 35.533 1.00 95.56 182 MET A C 1
ATOM 1473 O O . MET A 1 182 ? -16.342 -8.803 34.751 1.00 95.56 182 MET A O 1
ATOM 1477 N N . PHE A 1 183 ? -18.516 -8.386 35.130 1.00 94.94 183 PHE A N 1
ATOM 1478 C CA . PHE A 1 183 ? -18.794 -7.955 33.758 1.00 94.94 183 PHE A CA 1
ATOM 1479 C C . PHE A 1 183 ? -18.045 -6.669 33.389 1.00 94.94 183 PHE A C 1
ATOM 1481 O O . PHE A 1 183 ? -17.490 -6.604 32.293 1.00 94.94 183 PHE A O 1
ATOM 1488 N N . ARG A 1 184 ? -17.970 -5.682 34.293 1.00 95.38 184 ARG A N 1
ATOM 1489 C CA . ARG A 1 184 ? -17.168 -4.459 34.097 1.00 95.38 184 ARG A CA 1
ATOM 1490 C C . ARG A 1 184 ? -15.701 -4.784 33.858 1.00 95.38 184 ARG A C 1
ATOM 1492 O O . ARG A 1 184 ? -15.159 -4.363 32.841 1.00 95.38 184 ARG A O 1
ATOM 1499 N N . LYS A 1 185 ? -15.101 -5.607 34.726 1.00 96.56 185 LYS A N 1
ATOM 1500 C CA . LYS A 1 185 ? -13.704 -6.048 34.585 1.00 96.56 185 LYS A CA 1
ATOM 1501 C C . LYS A 1 185 ? -13.452 -6.694 33.222 1.00 96.56 185 LYS A C 1
ATOM 1503 O O . LYS A 1 185 ? -12.490 -6.336 32.552 1.00 96.56 185 LYS A O 1
ATOM 1508 N N . ARG A 1 186 ? -14.340 -7.587 32.766 1.00 95.19 186 ARG A N 1
ATOM 1509 C CA . ARG A 1 186 ? -14.245 -8.191 31.425 1.00 95.19 186 ARG A CA 1
ATOM 1510 C C . ARG A 1 186 ? -14.316 -7.139 30.313 1.00 95.19 186 ARG A C 1
ATOM 1512 O O . ARG A 1 186 ? -13.517 -7.197 29.384 1.00 95.19 186 ARG A O 1
ATOM 1519 N N . THR A 1 187 ? -15.256 -6.197 30.380 1.00 93.88 187 THR A N 1
ATOM 1520 C CA . THR A 1 187 ? -15.374 -5.124 29.380 1.00 93.88 187 THR A CA 1
ATOM 1521 C C . THR A 1 187 ? -14.113 -4.263 29.337 1.00 93.88 187 THR A C 1
ATOM 1523 O O . THR A 1 187 ? -13.636 -3.934 28.252 1.00 93.88 187 THR A O 1
ATOM 1526 N N . ASP A 1 188 ? -13.540 -3.933 30.493 1.00 95.31 188 ASP A N 1
ATOM 1527 C CA . ASP A 1 188 ? -12.328 -3.119 30.569 1.00 95.31 188 ASP A CA 1
ATOM 1528 C C . ASP A 1 188 ? -11.088 -3.872 30.060 1.00 95.31 188 ASP A C 1
ATOM 1530 O O . ASP A 1 188 ? -10.287 -3.286 29.336 1.00 95.31 188 ASP A O 1
ATOM 1534 N N . MET A 1 189 ? -10.977 -5.185 30.301 1.00 95.75 189 MET A N 1
ATOM 1535 C CA . MET A 1 189 ? -9.938 -6.021 29.674 1.00 95.75 189 MET A CA 1
ATOM 1536 C C . MET A 1 189 ? -10.009 -5.979 28.140 1.00 95.75 189 MET A C 1
ATOM 1538 O O . MET A 1 189 ? -8.988 -5.842 27.466 1.00 95.75 189 MET A O 1
ATOM 1542 N N . GLU A 1 190 ? -11.211 -6.067 27.567 1.00 94.44 190 GLU A N 1
ATOM 1543 C CA . GLU A 1 190 ? -11.388 -6.019 26.111 1.00 94.44 190 GLU A CA 1
ATOM 1544 C C . GLU A 1 190 ? -11.130 -4.617 25.534 1.00 94.44 190 GLU A C 1
ATOM 1546 O O . GLU A 1 190 ? -10.637 -4.513 24.408 1.00 94.44 190 GLU A O 1
ATOM 1551 N N . LYS A 1 191 ? -11.403 -3.543 26.296 1.00 93.00 191 LYS A N 1
ATOM 1552 C CA . LYS A 1 191 ? -11.023 -2.165 25.929 1.00 93.00 191 LYS A CA 1
ATOM 1553 C C . LYS A 1 191 ? -9.509 -1.985 25.887 1.00 93.00 191 LYS A C 1
ATOM 1555 O O . LYS A 1 191 ? -9.011 -1.398 24.932 1.00 93.00 191 LYS A O 1
ATOM 1560 N N . VAL A 1 192 ? -8.785 -2.506 26.880 1.00 95.00 192 VAL A N 1
ATOM 1561 C CA . VAL A 1 192 ? -7.313 -2.472 26.889 1.00 95.00 192 VAL A CA 1
ATOM 1562 C C . VAL A 1 192 ? -6.770 -3.214 25.671 1.00 95.00 192 VAL A C 1
ATOM 1564 O O . VAL A 1 192 ? -5.959 -2.666 24.932 1.00 95.00 192 VAL A O 1
ATOM 1567 N N . LYS A 1 193 ? -7.296 -4.410 25.378 1.00 94.88 193 LYS A N 1
ATOM 1568 C CA . LYS A 1 193 ? -6.914 -5.164 24.176 1.00 94.88 193 LYS A CA 1
ATOM 1569 C C . LYS A 1 193 ? -7.190 -4.387 22.882 1.00 94.88 193 LYS A C 1
ATOM 1571 O O . LYS A 1 193 ? -6.371 -4.399 21.969 1.00 94.88 193 LYS A O 1
ATOM 1576 N N . HIS A 1 194 ? -8.323 -3.689 22.797 1.00 93.56 194 HIS A N 1
ATOM 1577 C CA . HIS A 1 194 ? -8.623 -2.819 21.661 1.00 93.56 194 HIS A CA 1
ATOM 1578 C C . HIS A 1 194 ? -7.592 -1.689 21.503 1.00 93.56 194 HIS A C 1
ATOM 1580 O O . HIS A 1 194 ? -7.120 -1.459 20.392 1.00 93.56 194 HIS A O 1
ATOM 1586 N N . GLN A 1 195 ? -7.207 -1.028 22.598 1.00 92.44 195 GLN A N 1
ATOM 1587 C CA . GLN A 1 195 ? -6.177 0.017 22.580 1.00 92.44 195 GLN A CA 1
ATOM 1588 C C . GLN A 1 195 ? -4.817 -0.522 22.124 1.00 92.44 195 GLN A C 1
ATOM 1590 O O . GLN A 1 195 ? -4.145 0.129 21.326 1.00 92.44 195 GLN A O 1
ATOM 1595 N N . THR A 1 196 ? -4.435 -1.721 22.575 1.00 93.38 196 THR A N 1
ATOM 1596 C CA . THR A 1 196 ? -3.220 -2.403 22.109 1.00 93.38 196 THR A CA 1
ATOM 1597 C C . THR A 1 196 ? -3.269 -2.653 20.601 1.00 93.38 196 THR A C 1
ATOM 1599 O O . THR A 1 196 ? -2.366 -2.219 19.891 1.00 93.38 196 THR A O 1
ATOM 1602 N N . ASN A 1 197 ? -4.353 -3.247 20.086 1.00 92.06 197 ASN A N 1
ATOM 1603 C CA . ASN A 1 197 ? -4.517 -3.499 18.648 1.00 92.06 197 ASN A CA 1
ATOM 1604 C C . ASN A 1 197 ? -4.480 -2.208 17.810 1.00 92.06 197 ASN A C 1
ATOM 1606 O O . ASN A 1 197 ? -3.934 -2.202 16.707 1.00 92.06 197 ASN A O 1
ATOM 1610 N N . MET A 1 198 ? -5.061 -1.119 18.322 1.00 92.25 198 MET A N 1
ATOM 1611 C CA . MET A 1 198 ? -5.046 0.192 17.666 1.00 92.25 198 MET A CA 1
ATOM 1612 C C . MET A 1 198 ? -3.620 0.741 17.558 1.00 92.25 198 MET A C 1
ATOM 1614 O O . MET A 1 198 ? -3.208 1.192 16.489 1.00 92.25 198 MET A O 1
ATOM 1618 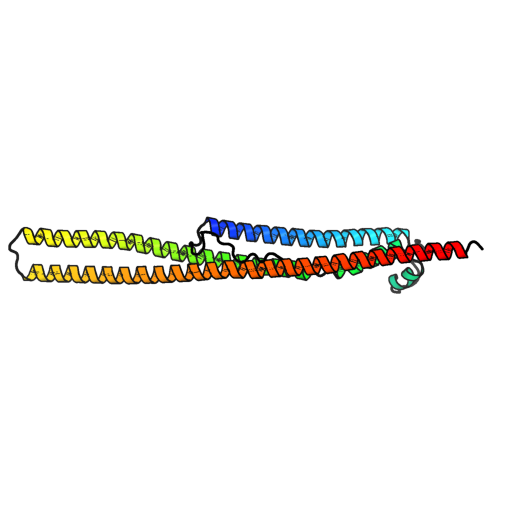N N . HIS A 1 199 ? -2.841 0.657 18.640 1.00 90.50 199 HIS A N 1
ATOM 1619 C CA . HIS A 1 199 ? -1.444 1.088 18.633 1.00 90.50 199 HIS A CA 1
ATOM 1620 C C . HIS A 1 199 ? -0.585 0.235 17.688 1.00 90.50 199 HIS A C 1
ATOM 1622 O O . HIS A 1 199 ? 0.189 0.778 16.902 1.00 90.50 199 HIS A O 1
ATOM 1628 N N . GLU A 1 200 ? -0.738 -1.091 17.722 1.00 91.31 200 GLU A N 1
ATOM 1629 C CA . GLU A 1 200 ? -0.028 -2.006 16.819 1.00 91.31 200 GLU A CA 1
ATOM 1630 C C . GLU A 1 200 ? -0.344 -1.714 15.348 1.00 91.31 200 GLU A C 1
ATOM 1632 O O . GLU A 1 200 ? 0.569 -1.586 14.534 1.00 91.31 200 GLU A O 1
ATOM 1637 N N . THR A 1 201 ? -1.624 -1.549 15.005 1.00 92.50 201 THR A N 1
ATOM 1638 C CA . THR A 1 201 ? -2.052 -1.244 13.631 1.00 92.50 201 THR A CA 1
ATOM 1639 C C . THR A 1 201 ? -1.476 0.085 13.158 1.00 92.50 201 THR A C 1
ATOM 1641 O O . THR A 1 201 ? -0.964 0.172 12.041 1.00 92.50 201 THR A O 1
ATOM 1644 N N . GLN A 1 202 ? -1.490 1.110 14.013 1.00 90.00 202 GLN A N 1
ATOM 1645 C CA . GLN A 1 202 ? -0.895 2.404 13.697 1.00 90.00 202 GLN A CA 1
ATOM 1646 C C . GLN A 1 202 ? 0.621 2.302 13.480 1.00 90.00 202 GLN A C 1
ATOM 1648 O O . GLN A 1 202 ? 1.145 2.873 12.523 1.00 90.00 202 GLN A O 1
ATOM 1653 N N . GLN A 1 203 ? 1.328 1.568 14.340 1.00 89.81 203 GLN A N 1
ATOM 1654 C CA . GLN A 1 203 ? 2.771 1.377 14.222 1.00 89.81 203 GLN A CA 1
ATOM 1655 C C . GLN A 1 203 ? 3.137 0.623 12.937 1.00 89.81 203 GLN A C 1
ATOM 1657 O O . GLN A 1 203 ? 4.060 1.028 12.231 1.00 89.81 203 GLN A O 1
ATOM 1662 N N . ILE A 1 204 ? 2.386 -0.429 12.597 1.00 89.44 204 ILE A N 1
ATOM 1663 C CA . ILE A 1 204 ? 2.554 -1.182 11.347 1.00 89.44 204 ILE A CA 1
ATOM 1664 C C . ILE A 1 204 ? 2.270 -0.289 10.138 1.00 89.44 204 ILE A C 1
ATOM 1666 O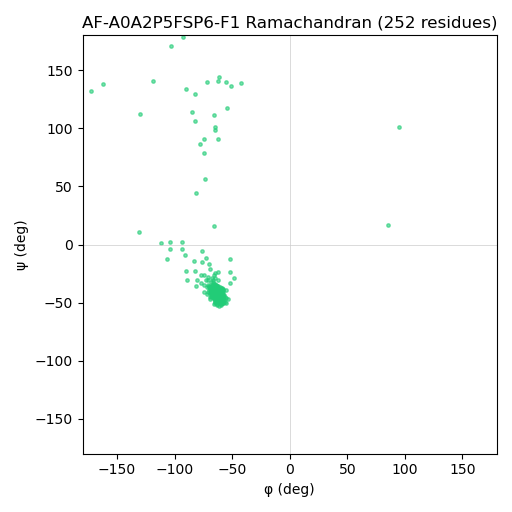 O . ILE A 1 204 ? 3.015 -0.347 9.165 1.00 89.44 204 ILE A O 1
ATOM 1670 N N . ALA A 1 205 ? 1.244 0.565 10.198 1.00 91.00 205 ALA A N 1
ATOM 1671 C CA . ALA A 1 205 ? 0.928 1.482 9.109 1.00 91.00 205 ALA A CA 1
ATOM 1672 C C . ALA A 1 205 ? 2.062 2.482 8.855 1.00 91.00 205 ALA A C 1
ATOM 1674 O O . ALA A 1 205 ? 2.537 2.593 7.728 1.00 91.00 205 ALA A O 1
ATOM 1675 N N . VAL A 1 206 ? 2.528 3.183 9.895 1.00 88.88 206 VAL A N 1
ATOM 1676 C CA . VAL A 1 206 ? 3.578 4.204 9.749 1.00 88.88 206 VAL A CA 1
ATOM 1677 C C . VAL A 1 206 ? 4.890 3.573 9.294 1.00 88.88 206 VAL A C 1
ATOM 1679 O O . VAL A 1 206 ? 5.466 4.018 8.303 1.00 88.88 206 VAL A O 1
ATOM 1682 N N . ASN A 1 207 ? 5.332 2.509 9.966 1.00 88.62 207 ASN A N 1
ATOM 1683 C CA . ASN A 1 207 ? 6.598 1.860 9.634 1.00 88.62 207 ASN A CA 1
ATOM 1684 C C . ASN A 1 207 ? 6.527 1.176 8.265 1.00 88.62 207 ASN A C 1
ATOM 1686 O O . ASN A 1 207 ? 7.434 1.335 7.455 1.00 88.62 207 ASN A O 1
ATOM 1690 N N . GLY A 1 208 ? 5.432 0.468 7.975 1.00 89.62 208 GLY A N 1
ATOM 1691 C CA . GLY A 1 208 ? 5.228 -0.212 6.698 1.00 89.62 208 GLY A CA 1
ATOM 1692 C C . GLY A 1 208 ? 5.191 0.758 5.520 1.00 89.62 208 GLY A C 1
ATOM 1693 O O . GLY A 1 208 ? 5.813 0.495 4.494 1.00 89.62 208 GLY A O 1
ATOM 1694 N N . PHE A 1 209 ? 4.531 1.913 5.664 1.00 90.75 209 PHE A N 1
ATOM 1695 C CA . PHE A 1 209 ? 4.532 2.940 4.620 1.00 90.75 209 PHE A CA 1
ATOM 1696 C C . PHE A 1 209 ? 5.899 3.594 4.463 1.00 90.75 209 PHE A C 1
ATOM 1698 O O . PHE A 1 209 ? 6.363 3.731 3.336 1.00 90.75 209 PHE A O 1
ATOM 1705 N N . GLN A 1 210 ? 6.564 3.965 5.558 1.00 91.19 210 GLN A N 1
ATOM 1706 C CA . GLN A 1 210 ? 7.884 4.582 5.483 1.00 91.19 210 GLN A CA 1
ATOM 1707 C C . GLN A 1 210 ? 8.897 3.639 4.824 1.00 91.19 210 GLN A C 1
ATOM 1709 O O . GLN A 1 210 ? 9.522 4.010 3.836 1.00 91.19 210 GLN A O 1
ATOM 1714 N N . THR A 1 211 ? 9.024 2.407 5.318 1.00 92.56 211 THR A N 1
ATOM 1715 C CA . THR A 1 211 ? 9.964 1.423 4.769 1.00 92.56 211 THR A CA 1
ATOM 1716 C C . THR A 1 211 ? 9.600 1.031 3.338 1.00 92.56 211 THR A C 1
ATOM 1718 O O . THR A 1 211 ? 10.476 0.970 2.477 1.00 92.56 211 THR A O 1
ATOM 1721 N N . GLY A 1 212 ? 8.314 0.808 3.064 1.00 95.00 212 GLY A N 1
ATOM 1722 C CA . GLY A 1 212 ? 7.837 0.401 1.749 1.00 95.00 212 GLY A CA 1
ATOM 1723 C C . GLY A 1 212 ? 8.054 1.462 0.672 1.00 95.00 212 GLY A C 1
ATOM 1724 O O . GLY A 1 212 ? 8.636 1.163 -0.371 1.00 95.00 212 GLY A O 1
ATOM 1725 N N . PHE A 1 213 ? 7.657 2.713 0.928 1.00 95.75 213 PHE A N 1
ATOM 1726 C CA . PHE A 1 213 ? 7.894 3.805 -0.018 1.00 95.75 213 PHE A CA 1
ATOM 1727 C C . PHE A 1 213 ? 9.381 4.102 -0.191 1.00 95.75 213 PHE A C 1
ATOM 1729 O O . PHE A 1 213 ? 9.815 4.257 -1.331 1.00 95.75 213 PHE A O 1
ATOM 1736 N N . SER A 1 214 ? 10.167 4.139 0.892 1.00 96.81 214 SER A N 1
ATOM 1737 C CA . SER A 1 214 ? 11.618 4.337 0.787 1.00 96.81 214 SER A CA 1
ATOM 1738 C C . SER A 1 214 ? 12.257 3.281 -0.106 1.00 96.81 214 SER A C 1
ATOM 1740 O O . SER A 1 214 ? 12.935 3.637 -1.062 1.00 96.81 214 SER A O 1
ATOM 1742 N N . SER A 1 215 ? 11.953 1.999 0.116 1.00 97.50 215 SER A N 1
ATOM 1743 C CA . SER A 1 215 ? 12.500 0.908 -0.697 1.00 97.50 215 SER A CA 1
ATOM 1744 C C . SER A 1 215 ? 12.130 1.035 -2.180 1.00 97.50 215 SER A C 1
ATOM 1746 O O . SER A 1 215 ? 12.981 0.841 -3.053 1.00 97.50 215 SER A O 1
ATOM 1748 N N . VAL A 1 216 ? 10.880 1.396 -2.492 1.00 97.94 216 VAL A N 1
ATOM 1749 C CA . VAL A 1 216 ? 10.447 1.574 -3.885 1.00 97.94 216 VAL A CA 1
ATOM 1750 C C . VAL A 1 216 ? 11.135 2.774 -4.534 1.00 97.94 216 VAL A C 1
ATOM 1752 O O . VAL A 1 216 ? 11.613 2.661 -5.664 1.00 97.94 216 VAL A O 1
ATOM 1755 N N . PHE A 1 217 ? 11.211 3.912 -3.843 1.00 98.00 217 PHE A N 1
ATOM 1756 C CA . PHE A 1 217 ? 11.834 5.117 -4.387 1.00 98.00 217 PHE A CA 1
ATOM 1757 C C . PHE A 1 217 ? 13.350 4.987 -4.528 1.00 98.00 217 PHE A C 1
ATOM 1759 O O . PHE A 1 217 ? 13.887 5.447 -5.532 1.00 98.00 217 PHE A O 1
ATOM 1766 N N . GLU A 1 218 ? 14.030 4.324 -3.594 1.00 98.19 218 GLU A N 1
ATOM 1767 C CA . GLU A 1 218 ? 15.454 3.991 -3.707 1.00 98.19 218 GLU A CA 1
ATOM 1768 C C . GLU A 1 218 ? 15.711 3.106 -4.931 1.00 98.19 218 GLU A C 1
ATOM 1770 O O . GLU A 1 218 ? 16.550 3.444 -5.764 1.00 98.19 218 GLU A O 1
ATOM 1775 N N . SER A 1 219 ? 14.914 2.046 -5.110 1.00 98.12 219 SER A N 1
ATOM 1776 C CA . SER A 1 219 ? 15.026 1.160 -6.279 1.00 98.12 219 SER A CA 1
ATOM 1777 C C . SER A 1 219 ? 14.782 1.908 -7.596 1.00 98.12 219 SER A C 1
ATOM 1779 O O . SER A 1 219 ? 15.465 1.678 -8.592 1.00 98.12 219 SER A O 1
ATOM 1781 N N . LEU A 1 220 ? 13.804 2.822 -7.627 1.00 98.12 220 LEU A N 1
ATOM 1782 C CA . LEU A 1 220 ? 13.516 3.652 -8.803 1.00 98.12 220 LEU A CA 1
ATOM 1783 C C . LEU A 1 220 ? 14.619 4.670 -9.087 1.00 98.12 220 LEU A C 1
ATOM 1785 O O . LEU A 1 220 ? 14.916 4.935 -10.254 1.00 98.12 220 LEU A O 1
ATOM 1789 N N . ALA A 1 221 ? 15.210 5.252 -8.045 1.00 98.06 221 ALA A N 1
ATOM 1790 C CA . ALA A 1 221 ? 16.325 6.177 -8.175 1.00 98.06 221 ALA A CA 1
ATOM 1791 C C . ALA A 1 221 ? 17.556 5.462 -8.744 1.00 98.06 221 ALA A C 1
ATOM 1793 O O . ALA A 1 221 ? 18.154 5.964 -9.695 1.00 98.06 221 ALA A O 1
ATOM 1794 N N . GLU A 1 222 ? 17.876 4.267 -8.238 1.00 97.31 222 GLU A N 1
ATOM 1795 C CA . GLU A 1 222 ? 18.940 3.414 -8.775 1.00 97.31 222 GLU A CA 1
ATOM 1796 C C . GLU A 1 222 ? 18.671 3.053 -10.241 1.00 97.31 222 GLU A C 1
ATOM 1798 O O . GLU A 1 222 ? 19.516 3.292 -11.105 1.00 97.31 222 GLU A O 1
ATOM 1803 N N . PHE A 1 223 ? 17.463 2.571 -10.554 1.00 97.50 223 PHE A N 1
ATOM 1804 C CA . PHE A 1 223 ? 17.051 2.291 -11.930 1.00 97.50 223 PHE A CA 1
ATOM 1805 C C . PHE A 1 223 ? 17.241 3.499 -12.849 1.00 97.50 223 PHE A C 1
ATOM 1807 O O . PHE A 1 223 ? 17.818 3.371 -13.928 1.00 97.50 223 PHE A O 1
ATOM 1814 N N . SER A 1 224 ? 16.801 4.677 -12.410 1.00 97.00 224 SER A N 1
ATOM 1815 C CA . SER A 1 224 ? 16.901 5.908 -13.195 1.00 97.00 224 SER A CA 1
ATOM 1816 C C . SER A 1 224 ? 18.356 6.331 -13.395 1.00 97.00 224 SER A C 1
ATOM 1818 O O . SER A 1 224 ? 18.731 6.731 -14.494 1.00 97.00 224 SER A O 1
ATOM 1820 N N . GLN A 1 225 ? 19.198 6.203 -12.366 1.00 96.94 225 GLN A N 1
ATOM 1821 C CA . GLN A 1 225 ? 20.623 6.518 -12.449 1.00 96.94 225 GLN A CA 1
ATOM 1822 C C . GLN A 1 225 ? 21.347 5.597 -13.439 1.00 96.94 225 GLN A C 1
ATOM 1824 O O . GLN A 1 225 ? 22.106 6.079 -14.284 1.00 96.94 225 GLN A O 1
ATOM 1829 N N . VAL A 1 226 ? 21.091 4.287 -13.371 1.00 96.19 226 VAL A N 1
ATOM 1830 C CA . VAL A 1 226 ? 21.666 3.309 -14.305 1.00 96.19 226 VAL A CA 1
ATOM 1831 C C . VAL A 1 226 ? 21.157 3.555 -15.727 1.00 96.19 226 VAL A C 1
ATOM 1833 O O . VAL A 1 226 ? 21.953 3.534 -16.664 1.00 96.19 226 VAL A O 1
ATOM 1836 N N . ALA A 1 227 ? 19.868 3.862 -15.900 1.00 95.06 227 ALA A N 1
ATOM 1837 C CA . ALA A 1 227 ? 19.292 4.177 -17.205 1.00 95.06 227 ALA A CA 1
ATOM 1838 C C . ALA A 1 227 ? 19.908 5.437 -17.830 1.00 95.06 227 ALA A C 1
ATOM 1840 O O . ALA A 1 227 ? 20.283 5.417 -19.001 1.00 95.06 227 ALA A O 1
ATOM 1841 N N . VAL A 1 228 ? 20.071 6.517 -17.059 1.00 95.69 228 VAL A N 1
ATOM 1842 C CA . VAL A 1 228 ? 20.729 7.743 -17.539 1.00 95.69 228 VAL A CA 1
ATOM 1843 C C . VAL A 1 228 ? 22.169 7.453 -17.947 1.00 95.69 228 VAL A C 1
ATOM 1845 O O . VAL A 1 228 ? 22.574 7.834 -19.042 1.00 95.69 228 VAL A O 1
ATOM 1848 N N . LYS A 1 229 ? 22.930 6.742 -17.106 1.00 94.19 229 LYS A N 1
ATOM 1849 C CA . LYS A 1 229 ? 24.316 6.374 -17.415 1.00 94.19 229 LYS A CA 1
ATOM 1850 C C . LYS A 1 229 ? 24.407 5.558 -18.707 1.00 94.19 229 LYS A C 1
ATOM 1852 O O . LYS A 1 229 ? 25.214 5.887 -19.568 1.00 94.19 229 LYS A O 1
ATOM 1857 N N . MET A 1 230 ? 23.534 4.565 -18.870 1.00 93.19 230 MET A N 1
ATOM 1858 C CA . MET A 1 230 ? 23.423 3.778 -20.098 1.00 93.19 230 MET A CA 1
ATOM 1859 C C . MET A 1 230 ? 23.197 4.666 -21.329 1.00 93.19 230 MET A C 1
ATOM 1861 O O . MET A 1 230 ? 23.882 4.495 -22.334 1.00 93.19 230 MET A O 1
ATOM 1865 N N . TYR A 1 231 ? 22.230 5.588 -21.283 1.00 91.50 231 TYR A N 1
ATOM 1866 C CA . TYR A 1 231 ? 21.923 6.436 -22.438 1.00 91.50 231 TYR A CA 1
ATOM 1867 C C . TYR A 1 231 ? 23.060 7.412 -22.765 1.00 91.50 231 TYR A C 1
ATOM 1869 O O . TYR A 1 231 ? 23.317 7.662 -23.940 1.00 91.50 231 TYR A O 1
ATOM 1877 N N . VAL A 1 232 ? 23.773 7.920 -21.755 1.00 92.06 232 VAL A N 1
ATOM 1878 C CA . VAL A 1 232 ? 24.982 8.734 -21.960 1.00 92.06 232 VAL A CA 1
ATOM 1879 C C . VAL A 1 232 ? 26.078 7.913 -22.641 1.00 92.06 232 VAL A C 1
ATOM 1881 O O . VAL A 1 232 ? 26.629 8.361 -23.642 1.00 92.06 232 VAL A O 1
ATOM 1884 N N . GLU A 1 233 ? 26.357 6.698 -22.158 1.00 88.88 233 GLU A N 1
ATOM 1885 C CA . GLU A 1 233 ? 27.361 5.807 -22.759 1.00 88.88 233 GLU A CA 1
ATOM 1886 C C . GLU A 1 233 ? 27.014 5.470 -24.219 1.00 88.88 233 GLU A C 1
ATOM 1888 O O . GLU A 1 233 ? 27.871 5.584 -25.099 1.00 88.88 233 GLU A O 1
ATOM 1893 N N . LEU A 1 234 ? 25.744 5.161 -24.505 1.00 87.88 234 LEU A N 1
ATOM 1894 C CA . LEU A 1 234 ? 25.256 4.925 -25.869 1.00 87.88 234 LEU A CA 1
ATOM 1895 C C . LEU A 1 234 ? 25.449 6.150 -26.772 1.00 87.88 234 LEU A C 1
ATOM 1897 O O . LEU A 1 234 ? 25.948 6.004 -27.883 1.00 87.88 234 LEU A O 1
ATOM 1901 N N . MET A 1 235 ? 25.112 7.355 -26.302 1.00 85.88 235 MET A N 1
ATOM 1902 C CA . MET A 1 235 ? 25.300 8.583 -27.086 1.00 85.88 235 MET A CA 1
ATOM 1903 C C . MET A 1 235 ? 26.774 8.865 -27.384 1.00 85.88 235 MET A C 1
ATOM 1905 O O . MET A 1 235 ? 27.111 9.177 -28.524 1.00 85.88 235 MET A O 1
ATOM 1909 N N . THR A 1 236 ? 27.664 8.693 -26.402 1.00 85.25 236 THR A N 1
ATOM 1910 C CA . THR A 1 236 ? 29.107 8.888 -26.621 1.00 85.25 236 THR A CA 1
ATOM 1911 C C . THR A 1 236 ? 29.683 7.892 -27.629 1.00 85.25 236 THR A C 1
ATOM 1913 O O . THR A 1 236 ? 30.531 8.256 -28.442 1.00 85.25 236 THR A O 1
ATOM 1916 N N . PHE A 1 237 ? 29.194 6.646 -27.639 1.00 77.69 237 PHE A N 1
ATOM 1917 C CA . PHE A 1 237 ? 29.564 5.665 -28.659 1.00 77.69 237 PHE A CA 1
ATOM 1918 C C . PHE A 1 237 ? 29.139 6.124 -30.062 1.00 77.69 237 PHE A C 1
ATOM 1920 O O . PHE A 1 237 ? 29.941 6.066 -30.998 1.00 77.69 237 PHE A O 1
ATOM 1927 N N . CYS A 1 238 ? 27.914 6.641 -30.204 1.00 73.12 238 CYS A N 1
ATOM 1928 C CA . CYS A 1 238 ? 27.417 7.160 -31.478 1.00 73.12 238 CYS A CA 1
ATOM 1929 C C . CYS A 1 238 ? 28.284 8.305 -32.007 1.00 73.12 238 CYS A C 1
ATOM 1931 O O . CYS A 1 238 ? 28.673 8.290 -33.175 1.00 73.12 238 CYS A O 1
ATOM 1933 N N . GLU A 1 239 ? 28.617 9.273 -31.154 1.00 76.88 239 GLU A N 1
ATOM 1934 C CA . GLU A 1 239 ? 29.441 10.427 -31.530 1.00 76.88 239 GLU A CA 1
ATOM 1935 C C . GLU A 1 239 ? 30.827 10.006 -32.035 1.00 76.88 239 GLU A C 1
ATOM 1937 O O . GLU A 1 239 ? 31.289 10.513 -33.060 1.00 76.88 239 GLU A O 1
ATOM 1942 N N . ASN A 1 240 ? 31.448 9.022 -31.380 1.00 74.31 240 ASN A N 1
ATOM 1943 C CA . ASN A 1 240 ? 32.753 8.496 -31.781 1.00 74.31 240 ASN A CA 1
ATOM 1944 C C . ASN A 1 240 ? 32.685 7.732 -33.115 1.00 74.31 240 ASN A C 1
ATOM 1946 O O . ASN A 1 240 ? 33.525 7.944 -33.986 1.00 74.31 240 ASN A O 1
ATOM 1950 N N . SER A 1 241 ? 31.646 6.913 -33.327 1.00 66.81 241 SER A N 1
ATOM 1951 C CA . SER A 1 241 ? 31.474 6.162 -34.583 1.00 66.81 241 SER A CA 1
ATOM 1952 C C . SER A 1 241 ? 31.291 7.071 -35.810 1.00 66.81 241 SER A C 1
ATOM 1954 O O . SER A 1 241 ? 31.822 6.791 -36.884 1.00 66.81 241 SER A O 1
ATOM 1956 N N . VAL A 1 242 ? 30.613 8.212 -35.643 1.00 64.06 242 VAL A N 1
ATOM 1957 C CA . VAL A 1 242 ? 30.422 9.214 -36.706 1.00 64.06 242 VAL A CA 1
ATOM 1958 C C . VAL A 1 242 ? 31.712 9.994 -36.997 1.00 64.06 242 VAL A C 1
ATOM 1960 O O . VAL A 1 242 ? 31.924 10.443 -38.127 1.00 64.06 242 VAL A O 1
ATOM 1963 N N . ALA A 1 243 ? 32.582 10.183 -36.000 1.00 62.72 243 ALA A N 1
ATOM 1964 C CA . ALA A 1 243 ? 33.879 10.834 -36.187 1.00 62.72 243 ALA A CA 1
ATOM 1965 C C . ALA A 1 243 ? 34.856 9.955 -36.993 1.00 62.72 243 ALA A C 1
ATOM 1967 O O . ALA A 1 243 ? 35.543 10.468 -37.881 1.00 62.72 243 ALA A O 1
ATOM 1968 N N . ASP A 1 244 ? 34.856 8.641 -36.753 1.00 60.34 244 ASP A N 1
ATOM 1969 C CA . ASP A 1 244 ? 35.708 7.676 -37.462 1.00 60.34 244 ASP A CA 1
ATOM 1970 C C . ASP A 1 244 ? 35.278 7.458 -38.928 1.00 60.34 244 ASP A C 1
ATOM 1972 O O . ASP A 1 244 ? 36.120 7.351 -39.826 1.00 60.34 244 ASP A O 1
ATOM 1976 N N . GLU A 1 245 ? 33.975 7.489 -39.229 1.00 59.19 245 GLU A N 1
ATOM 1977 C CA . GLU A 1 245 ? 33.484 7.478 -40.620 1.00 59.19 245 GLU A CA 1
ATOM 1978 C C . GLU A 1 245 ? 33.847 8.761 -41.392 1.00 59.19 245 GLU A C 1
ATOM 1980 O O . GLU A 1 245 ? 34.044 8.737 -42.611 1.00 59.19 245 GLU A O 1
ATOM 1985 N N . LYS A 1 246 ? 33.952 9.908 -40.706 1.00 58.56 246 LYS A N 1
ATOM 1986 C CA . LYS A 1 246 ? 34.372 11.171 -41.334 1.00 58.56 246 LYS A CA 1
ATOM 1987 C C . LYS A 1 246 ? 35.871 11.201 -41.628 1.00 58.56 246 LYS A C 1
ATOM 1989 O O . LYS A 1 246 ? 36.240 11.665 -42.704 1.00 58.56 246 LYS A O 1
ATOM 1994 N N . SER A 1 247 ? 36.714 10.700 -40.720 1.00 57.59 247 SER A N 1
ATOM 1995 C CA . SER A 1 247 ? 38.176 10.688 -40.892 1.00 57.59 247 SER A CA 1
ATOM 1996 C C . SER A 1 247 ? 38.632 9.723 -42.001 1.00 57.59 247 SER A C 1
ATOM 1998 O O . SER A 1 247 ? 39.489 10.070 -42.821 1.00 57.59 247 SER A O 1
ATOM 2000 N N . SER A 1 248 ? 37.996 8.553 -42.100 1.00 54.75 248 SER A N 1
ATOM 2001 C CA . SER A 1 248 ? 38.257 7.542 -43.138 1.00 54.75 248 SER A CA 1
ATOM 2002 C C . SER A 1 248 ? 37.847 7.996 -44.548 1.00 54.75 248 SER A C 1
ATOM 2004 O O . SER A 1 248 ? 38.582 7.773 -45.515 1.00 54.75 248 SER A O 1
ATOM 2006 N N . ASN A 1 249 ? 36.730 8.720 -44.678 1.00 51.75 249 ASN A N 1
ATOM 2007 C CA . ASN A 1 249 ? 36.291 9.296 -45.954 1.00 51.75 249 ASN A CA 1
ATOM 2008 C C . ASN A 1 249 ? 37.157 10.473 -46.437 1.00 51.75 249 ASN A C 1
ATOM 2010 O O . ASN A 1 249 ? 37.263 10.688 -47.645 1.00 51.75 249 ASN A O 1
ATOM 2014 N N . THR A 1 250 ? 37.789 11.233 -45.535 1.00 53.75 250 THR A N 1
ATOM 2015 C CA . THR A 1 250 ? 38.757 12.279 -45.918 1.00 53.75 250 THR A CA 1
ATOM 2016 C C . THR A 1 250 ? 40.097 11.710 -46.379 1.00 53.75 250 THR A C 1
ATOM 2018 O O . THR A 1 250 ? 40.671 12.248 -47.316 1.00 53.75 250 THR A O 1
ATOM 2021 N N . SER A 1 251 ? 40.560 10.594 -45.802 1.00 50.06 251 SER A N 1
ATOM 2022 C CA . SER A 1 251 ? 41.823 9.946 -46.201 1.00 50.06 251 SER A CA 1
ATOM 2023 C C . SER A 1 251 ? 41.735 9.156 -47.513 1.00 50.06 251 SER A C 1
ATOM 2025 O O . SER A 1 251 ? 42.765 8.791 -48.064 1.00 50.06 251 SER A O 1
ATOM 2027 N N . SER A 1 252 ? 40.527 8.863 -48.005 1.00 49.19 252 SER A N 1
ATOM 2028 C CA . SER A 1 252 ? 40.302 8.096 -49.243 1.00 49.19 252 SER A CA 1
ATOM 2029 C C . SER A 1 252 ? 40.137 8.984 -50.491 1.00 49.19 252 SER A C 1
ATOM 2031 O O . SER A 1 252 ? 39.837 8.477 -51.571 1.00 49.19 252 SER A O 1
ATOM 2033 N N . LYS A 1 253 ? 40.257 10.312 -50.340 1.00 47.88 253 LYS A N 1
ATOM 2034 C CA . LYS A 1 253 ? 40.121 11.314 -51.417 1.00 47.88 253 LYS A CA 1
ATOM 2035 C C . LYS A 1 253 ? 41.428 12.042 -51.771 1.00 47.88 253 LYS A C 1
ATOM 2037 O O . LYS A 1 253 ? 41.388 12.906 -52.646 1.00 47.88 253 LYS A O 1
ATOM 2042 N N . GLU A 1 254 ? 42.537 11.695 -51.125 1.00 40.78 254 GLU A N 1
ATOM 2043 C CA . GLU A 1 254 ? 43.907 12.069 -51.522 1.00 40.78 254 GLU A CA 1
ATOM 2044 C C . GLU A 1 254 ? 44.587 10.896 -52.234 1.00 40.78 254 GLU A C 1
ATOM 2046 O O . GLU A 1 254 ? 45.321 11.163 -53.212 1.00 40.78 254 GLU A O 1
#

Mean predicted aligned error: 11.8 Å

pLDDT: mean 81.9, std 18.67, range [34.78, 98.25]

InterPro domains:
  IPR006867 Domain of unknown function DUF632 [PF04782] (3-115)

Foldseek 3Di:
DDDPPDPPDVCVLPALDPVNLVVLVVVLVVLVVVLVVLVCVLVVVLVVLVVVLVVLVVVFDDPPPPPDDDDDPVPVCVVPPDLVNVLSVLLNVLSVVFLSVQLSVLSVVLSVLSVVLSVLSVVLVVLVVVLVVLVVVLVVLVVVLVVLVVVLVVVVVPDDDDPVVNVVSVVVSVVSVVVSVVSVVVSVVSVVVSSVSSVVSVVSVVVSVVSSVVSNVVSVVSSVVSVVVSVVVSVVSVVVSVVVVVVVVVVVVD

Solvent-accessible surface area (backbone atoms only — not comparable to full-atom values): 14058 Å² total; per-residue (Å²): 133,87,78,84,86,68,89,83,55,100,57,79,92,60,72,61,44,72,69,54,53,49,53,50,51,50,48,46,51,50,48,52,48,50,44,50,53,52,55,48,54,54,51,51,52,51,52,50,40,49,52,52,37,58,54,51,51,64,75,69,52,64,88,77,60,84,82,65,76,98,62,76,68,71,71,67,42,68,80,77,51,57,69,69,58,55,50,35,49,53,49,43,58,51,62,73,66,53,50,59,66,55,30,52,47,30,43,54,50,31,43,50,47,49,52,53,43,54,52,40,38,50,53,34,39,53,39,44,53,51,34,53,52,42,49,56,51,47,52,53,49,52,55,50,49,54,50,54,53,49,53,53,56,56,54,65,76,71,56,99,66,64,70,70,60,56,52,55,53,51,52,52,50,51,53,53,48,51,54,50,51,54,50,48,53,53,42,51,53,42,44,52,51,33,54,51,40,40,51,52,38,50,51,48,47,54,50,44,50,52,54,27,51,49,46,29,50,52,30,45,50,52,34,50,53,52,49,52,52,51,53,51,52,53,51,54,51,52,57,50,57,57,50,53,58,50,55,56,58,58,67,74,74,115

Nearest PDB structures (foldseek):
  3g9g-assembly1_A-2  TM=6.060E-01  e=1.328E-02  Saccharomyces cerevisiae
  3qwe-assembly1_A-2  TM=4.574E-01  e=6.713E-03  Homo sapiens
  4mh6-assembly1_A  TM=4.697E-01  e=3.268E-01  Vibrio parahaemolyticus RIMD 2210633
  2b5u-assembly2_C  TM=3.498E-01  e=2.813E+00  Escherichia coli

Sequence (254 aa):
MYEVKSFNCPAYGKFSNDSHRLATLQLDAELQNWHTCFATYVSSQKAYVEALSGWLFKFVTPETELYSNGGPLLSTCRINAPPLLVMCHDWLVCLNKLPDTGVTYAMKSFRKDVRALLVKQAEEQEQKRKVDGLAKELDRKVMAFQRAERSVLDSKLSRQEAEMHVRSRIEYLMEKREQLDMFRKRTDMEKVKHQTNMHETQQIAVNGFQTGFSSVFESLAEFSQVAVKMYVELMTFCENSVADEKSSNTSSKE